Protein AF-A0A8S2KHW3-F1 (afdb_monomer)

Sequence (297 aa):
MGYQVTYGRGPKPGVERPDASPKVLSPPRLDKIPGVIRTAEGTRSRTRNKSELFSGDPVVNSSVKDRQQSDFDNNLSPSSPTTPLSDKTTFTMTDQALMACYKESLINMEKFSGDGTRTIDQFFSNIERIGSIVNAHEYVLYCMATSKLDAEAAGWYENNSTVVTTWSMLKAAMTERFKPLESASKAFQKLIERKQQPDESVTNYYDSIVKLCSKYDPKLPTKMIVSCLENGIKTELKTQIKRQMKLIPEDEWTPQIFLKVARNEDELQQDEQQKFQATHPYFILTQPHLSHQDPSP

Secondary structure (DSSP, 8-state):
---------PPPPP-----------PPPPGGGSTT---------------------------------------------------------HHHHHHHHHHHHHHHHSPPB-SSSSS-HHHHHHHHHHHHHTTT--HHHHHHHHHHTB-HHHHHHHHHHTTT--SHHHHHHHHHHHHS----HHHHHHHHHH----TT--HHHHHHHHHHHHHHH-TT--HHHHHHHHHHHS-HHHHHHHHHHHTTS-GGG--HHHHHHHHHHHHHHHHHHHHHHHHH-TTSS-------------

Solvent-accessible surface area (backbone atoms only — not comparable to full-atom values): 19541 Å² total; per-residue (Å²): 138,88,81,88,81,82,89,81,89,77,84,83,83,78,89,77,80,80,89,69,75,78,78,74,74,72,75,83,71,76,89,71,54,92,84,72,80,84,83,84,80,89,80,91,82,94,81,92,87,79,92,81,89,83,88,84,84,88,85,87,85,82,89,82,84,88,80,84,91,82,90,85,81,88,86,90,83,90,80,83,87,83,77,86,76,75,89,71,78,77,77,45,75,64,55,52,51,47,52,48,53,38,51,51,51,57,68,71,49,78,65,44,40,68,84,66,89,63,57,51,68,59,54,52,53,50,48,52,60,46,30,56,73,72,67,52,52,58,68,52,46,35,53,53,50,64,74,33,39,28,68,61,39,33,58,52,42,67,80,39,48,90,76,45,79,45,42,67,49,41,53,52,54,48,41,68,73,54,42,78,84,72,45,55,68,56,38,45,50,53,52,72,69,48,54,49,52,97,88,55,53,66,66,61,44,48,55,50,50,54,52,37,45,45,69,46,38,78,81,62,55,52,62,56,55,37,50,51,51,63,70,21,43,48,75,87,53,39,62,58,41,55,54,58,54,69,76,46,63,80,89,71,55,35,56,66,58,50,49,53,52,44,46,57,50,54,52,52,52,51,52,50,52,51,50,52,49,70,76,47,76,72,79,82,74,79,82,78,78,80,72,88,74,87,78,82,134

Foldseek 3Di:
DDDDDDDDDDDDDDDDDPPCPDPPPPPPDPPPDPPDDDDDDDDDDDDDDDDDDDDDDDDDDDDDDDDDDDDDDDDDDDDDDDDPDDPPPPCDVLNVVLVVQLVVLLVPDAAAALPPPDALVVLLVSLVVSCVSVVHDFQVSVVSNLVRYDHPRVVVCVVCVVPQPTSVSNSVVCCVVRHPPCDLNNLVVCLQPQAADPPHDLVVSLVVNVVSCCVNPVPDDQLVSLVSSLVRYDPVQNVQLVVVVVVDPSVPRGSVVSSVSSNVSVVVVVVVVVVVCVVCVPPPDDPPPPDDDDDDD

Structure (mmCIF, N/CA/C/O backbone):
data_AF-A0A8S2KHW3-F1
#
_entry.id   AF-A0A8S2KHW3-F1
#
loop_
_atom_site.group_PDB
_atom_site.id
_atom_site.type_symbol
_atom_site.label_atom_id
_atom_site.label_alt_id
_atom_site.label_comp_id
_atom_site.label_asym_id
_atom_site.label_entity_id
_atom_site.label_seq_id
_atom_site.pdbx_PDB_ins_code
_atom_site.Cartn_x
_atom_site.Cartn_y
_atom_site.Cartn_z
_atom_site.occupancy
_atom_site.B_iso_or_equiv
_atom_site.auth_seq_id
_atom_site.auth_comp_id
_atom_site.auth_asym_id
_atom_site.auth_atom_id
_atom_site.pdbx_PDB_model_num
ATOM 1 N N . MET A 1 1 ? -4.764 23.688 -76.302 1.00 46.53 1 MET A N 1
ATOM 2 C CA . MET A 1 1 ? -6.086 24.263 -75.977 1.00 46.53 1 MET A CA 1
ATOM 3 C C . MET A 1 1 ? -6.162 24.384 -74.469 1.00 46.53 1 MET A C 1
ATOM 5 O O . MET A 1 1 ? -6.080 23.372 -73.787 1.00 46.53 1 MET A O 1
ATOM 9 N N . GLY A 1 2 ? -6.122 25.619 -73.971 1.00 37.97 2 GLY A N 1
ATOM 10 C CA . GLY A 1 2 ? -6.036 25.922 -72.547 1.00 37.97 2 GLY A CA 1
ATOM 11 C C . GLY A 1 2 ? -7.414 26.027 -71.909 1.00 37.97 2 GLY A C 1
ATOM 12 O O . GLY A 1 2 ? -8.327 26.594 -72.502 1.00 37.97 2 GLY A O 1
ATOM 13 N N . TYR A 1 3 ? -7.527 25.516 -70.689 1.00 42.00 3 TYR A N 1
ATOM 14 C CA . TYR A 1 3 ? -8.644 25.794 -69.801 1.00 42.00 3 TYR A CA 1
ATOM 15 C C . TYR A 1 3 ? -8.110 26.594 -68.617 1.00 42.00 3 TYR A C 1
ATOM 17 O O . TYR A 1 3 ? -7.298 26.109 -67.831 1.00 42.00 3 TYR A O 1
ATOM 25 N N . GLN A 1 4 ? -8.535 27.854 -68.546 1.00 39.59 4 GLN A N 1
ATOM 26 C CA . GLN A 1 4 ? -8.428 28.673 -67.349 1.00 39.59 4 GLN A CA 1
ATOM 27 C C . GLN A 1 4 ? -9.503 28.218 -66.360 1.00 39.59 4 GLN A C 1
ATOM 29 O O . GLN A 1 4 ? -10.670 28.108 -66.731 1.00 39.59 4 GLN A O 1
ATOM 34 N N . VAL A 1 5 ? -9.120 28.007 -65.101 1.00 46.06 5 VAL A N 1
ATOM 35 C CA . VAL A 1 5 ? -10.060 27.941 -63.979 1.00 46.06 5 VAL A CA 1
ATOM 36 C C . VAL A 1 5 ? -9.671 29.032 -62.992 1.00 46.06 5 VAL A C 1
ATOM 38 O O . VAL A 1 5 ? -8.540 29.111 -62.516 1.00 46.06 5 VAL A O 1
ATOM 41 N N . THR A 1 6 ? -10.624 29.926 -62.777 1.00 47.19 6 THR A N 1
ATOM 42 C CA . THR A 1 6 ? -10.547 31.145 -61.980 1.00 47.19 6 THR A CA 1
ATOM 43 C C . THR A 1 6 ? -10.644 30.867 -60.482 1.00 47.19 6 THR A C 1
ATOM 45 O O . THR A 1 6 ? -11.425 30.032 -60.032 1.00 47.19 6 THR A O 1
ATOM 48 N N . TYR A 1 7 ? -9.872 31.636 -59.717 1.00 38.47 7 TYR A N 1
ATOM 49 C CA . TYR A 1 7 ? -9.769 31.611 -58.262 1.00 38.47 7 TYR A CA 1
ATOM 50 C C . TYR A 1 7 ? -11.045 32.121 -57.572 1.00 38.47 7 TYR A C 1
ATOM 52 O O . TYR A 1 7 ? -11.430 33.279 -57.734 1.00 38.47 7 TYR A O 1
ATOM 60 N N . GLY A 1 8 ? -11.655 31.269 -56.742 1.00 41.06 8 GLY A N 1
ATOM 61 C CA . GLY A 1 8 ? -12.703 31.630 -55.786 1.00 41.06 8 GLY A CA 1
ATOM 62 C C . GLY A 1 8 ? -12.101 31.987 -54.427 1.00 41.06 8 GLY A C 1
ATOM 63 O O . GLY A 1 8 ? -11.545 31.140 -53.732 1.00 41.06 8 GLY A O 1
ATOM 64 N N . ARG A 1 9 ? -12.198 33.266 -54.064 1.00 48.75 9 ARG A N 1
ATOM 65 C CA . ARG A 1 9 ? -11.725 33.868 -52.813 1.00 48.75 9 ARG A CA 1
ATOM 66 C C . ARG A 1 9 ? -12.668 33.481 -51.662 1.00 48.75 9 ARG A C 1
ATOM 68 O O . ARG A 1 9 ? -13.738 34.064 -51.529 1.00 48.75 9 ARG A O 1
ATOM 75 N N . GLY A 1 10 ? -12.274 32.500 -50.851 1.00 43.16 10 GLY A N 1
ATOM 76 C CA . GLY A 1 10 ? -12.954 32.131 -49.602 1.00 43.16 10 GLY A CA 1
ATOM 77 C C . GLY A 1 10 ? -12.474 32.967 -48.401 1.00 43.16 10 GLY A C 1
ATOM 78 O O . GLY A 1 10 ? -11.318 33.401 -48.390 1.00 43.16 10 GLY A O 1
ATOM 79 N N . PRO A 1 11 ? -13.340 33.238 -47.407 1.00 47.84 11 PRO A N 1
ATOM 80 C CA . PRO A 1 11 ? -13.063 34.165 -46.313 1.00 47.84 11 PRO A CA 1
ATOM 81 C C . PRO A 1 11 ? -12.110 33.573 -45.264 1.00 47.84 11 PRO A C 1
ATOM 83 O O . PRO A 1 11 ? -12.125 32.379 -44.975 1.00 47.84 11 PRO A O 1
ATOM 86 N N . LYS A 1 12 ? -11.283 34.448 -44.680 1.00 55.72 12 LYS A N 1
ATOM 87 C CA . LYS A 1 12 ? -10.364 34.148 -43.572 1.00 55.72 12 LYS A CA 1
ATOM 88 C C . LYS A 1 12 ? -11.135 33.615 -42.351 1.00 55.72 12 LYS A C 1
ATOM 90 O O . LYS A 1 12 ? -12.052 34.307 -41.909 1.00 55.72 12 LYS A O 1
ATOM 95 N N . PRO A 1 13 ? -10.739 32.482 -41.745 1.00 49.50 13 PRO A N 1
ATOM 96 C CA . PRO A 1 13 ? -11.224 32.112 -40.425 1.00 49.50 13 PRO A CA 1
ATOM 97 C C . PRO A 1 13 ? -10.549 32.987 -39.363 1.00 49.50 13 PRO A C 1
ATOM 99 O O . PRO A 1 13 ? -9.325 33.144 -39.335 1.00 49.50 13 PRO A O 1
ATOM 102 N N . GLY A 1 14 ? -11.387 33.601 -38.529 1.00 45.16 14 GLY A N 1
ATOM 103 C CA . GLY A 1 14 ? -10.988 34.388 -37.374 1.00 45.16 14 GLY A CA 1
ATOM 104 C C . GLY A 1 14 ? -10.262 33.530 -36.343 1.00 45.16 14 GLY A C 1
ATOM 105 O O . GLY A 1 14 ? -10.628 32.391 -36.070 1.00 45.16 14 GLY A O 1
ATOM 106 N N . VAL A 1 15 ? -9.208 34.112 -35.786 1.00 49.44 15 VAL A N 1
ATOM 107 C CA . VAL A 1 15 ? -8.471 33.589 -34.642 1.00 49.44 15 VAL A CA 1
ATOM 108 C C . VAL A 1 15 ? -9.295 33.895 -33.392 1.00 49.44 15 VAL A C 1
ATOM 110 O O . VAL A 1 15 ? -9.183 34.980 -32.829 1.00 49.44 15 VAL A O 1
ATOM 113 N N . GLU A 1 16 ? -10.128 32.952 -32.960 1.00 40.25 16 GLU A N 1
ATOM 114 C CA . GLU A 1 16 ? -10.645 32.923 -31.590 1.00 40.25 16 GLU A CA 1
ATOM 115 C C . GLU A 1 16 ? -9.754 31.997 -30.759 1.00 40.25 16 GLU A C 1
ATOM 117 O O . GLU A 1 16 ? -9.721 30.783 -30.949 1.00 40.25 16 GLU A O 1
ATOM 122 N N . ARG A 1 17 ? -8.982 32.598 -29.846 1.00 47.88 17 ARG A N 1
ATOM 123 C CA . ARG A 1 17 ? -8.326 31.889 -28.744 1.00 47.88 17 ARG A CA 1
ATOM 124 C C . ARG A 1 17 ? -9.396 31.510 -27.715 1.00 47.88 17 ARG A C 1
ATOM 126 O O . ARG A 1 17 ? -9.995 32.425 -27.151 1.00 47.88 17 ARG A O 1
ATOM 133 N N . PRO A 1 18 ? -9.575 30.229 -27.361 1.00 45.25 18 PRO A N 1
ATOM 134 C CA . PRO A 1 18 ? -10.186 29.876 -26.096 1.00 45.25 18 PRO A CA 1
ATOM 135 C C . PRO A 1 18 ? -9.101 29.955 -25.021 1.00 45.25 18 PRO A C 1
ATOM 137 O O . PRO A 1 18 ? -8.257 29.069 -24.889 1.00 45.25 18 PRO A O 1
ATOM 140 N N . ASP A 1 19 ? -9.126 31.040 -24.253 1.00 47.78 19 ASP A N 1
ATOM 141 C CA . ASP A 1 19 ? -8.500 31.106 -22.934 1.00 47.78 19 ASP A CA 1
ATOM 142 C C . ASP A 1 19 ? -9.325 30.232 -21.977 1.00 47.78 19 ASP A C 1
ATOM 144 O O . ASP A 1 19 ? -10.212 30.689 -21.258 1.00 47.78 19 ASP A O 1
ATOM 148 N N . ALA A 1 20 ? -9.105 28.922 -22.061 1.00 41.25 20 ALA A N 1
ATOM 149 C CA . ALA A 1 20 ? -9.646 27.946 -21.131 1.00 41.25 20 ALA A CA 1
ATOM 150 C C . ALA A 1 20 ? -8.515 27.486 -20.214 1.00 41.25 20 ALA A C 1
ATOM 152 O O . ALA A 1 20 ? -8.047 26.350 -20.276 1.00 41.25 20 ALA A O 1
ATOM 153 N N . SER A 1 21 ? -8.081 28.396 -19.342 1.00 42.44 21 SER A N 1
ATOM 154 C CA . SER A 1 21 ? -7.403 28.006 -18.110 1.00 42.44 21 SER A CA 1
ATOM 155 C C . SER A 1 21 ? -8.273 26.955 -17.399 1.00 42.44 21 SER A C 1
ATOM 157 O O . SER A 1 21 ? -9.444 27.238 -17.112 1.00 42.44 21 SER A O 1
ATOM 159 N N . PRO A 1 22 ? -7.770 25.738 -17.120 1.00 39.22 22 PRO A N 1
ATOM 160 C CA . PRO A 1 22 ? -8.535 24.758 -16.373 1.00 39.22 22 PRO A CA 1
ATOM 161 C C . PRO A 1 22 ? -8.823 25.350 -14.996 1.00 39.22 22 PRO A C 1
ATOM 163 O O . PRO A 1 22 ? -7.908 25.641 -14.224 1.00 39.22 22 PRO A O 1
ATOM 166 N N . LYS A 1 23 ? -10.109 25.548 -14.683 1.00 40.91 23 LYS A N 1
ATOM 167 C CA . LYS A 1 23 ? -10.553 25.754 -13.305 1.00 40.91 23 LYS A CA 1
ATOM 168 C C . LYS A 1 23 ? -10.063 24.549 -12.512 1.00 40.91 23 LYS A C 1
ATOM 170 O O . LYS A 1 23 ? -10.671 23.484 -12.560 1.00 40.91 23 LYS A O 1
ATOM 175 N N . VAL A 1 24 ? -8.952 24.727 -11.802 1.00 37.81 24 VAL A N 1
ATOM 176 C CA . VAL A 1 24 ? -8.520 23.845 -10.725 1.00 37.81 24 VAL A CA 1
ATOM 177 C C . VAL A 1 24 ? -9.665 23.864 -9.723 1.00 37.81 24 VAL A C 1
ATOM 179 O O . VAL A 1 24 ? -9.819 24.810 -8.950 1.00 37.81 24 VAL A O 1
ATOM 182 N N . LEU A 1 25 ? -10.542 22.863 -9.819 1.00 39.25 25 LEU A N 1
ATOM 183 C CA . LEU A 1 25 ? -11.588 22.630 -8.843 1.00 39.25 25 LEU A CA 1
ATOM 184 C C . LEU A 1 25 ? -10.850 22.429 -7.522 1.00 39.25 25 LEU A C 1
ATOM 186 O O . LEU A 1 25 ? -10.173 21.419 -7.330 1.00 39.25 25 LEU A O 1
ATOM 190 N N . SER A 1 26 ? -10.889 23.442 -6.657 1.00 47.66 26 SER A N 1
ATOM 191 C CA . SER A 1 26 ? -10.311 23.319 -5.328 1.00 47.66 26 SER A CA 1
ATOM 192 C C . SER A 1 26 ? -10.934 22.087 -4.668 1.00 47.66 26 SER A C 1
ATOM 194 O O . SER A 1 26 ? -12.153 21.908 -4.782 1.00 47.66 26 SER A O 1
ATOM 196 N N . PRO A 1 27 ? -10.136 21.220 -4.025 1.00 48.25 27 PRO A N 1
ATOM 197 C CA . PRO A 1 27 ? -10.676 20.050 -3.355 1.00 48.25 27 PRO A CA 1
ATOM 198 C C . PRO A 1 27 ? -11.769 20.480 -2.362 1.00 48.25 27 PRO A C 1
ATOM 200 O O . PRO A 1 27 ? -11.673 21.568 -1.775 1.00 48.25 27 PRO A O 1
ATOM 203 N N . PRO A 1 28 ? -12.834 19.674 -2.196 1.00 57.16 28 PRO A N 1
ATOM 204 C CA . PRO A 1 28 ? -13.880 19.965 -1.227 1.00 57.16 28 PRO A CA 1
ATOM 205 C C . PRO A 1 28 ? -13.243 20.183 0.147 1.00 57.16 28 PRO A C 1
ATOM 207 O O . PRO A 1 28 ? -12.433 19.382 0.610 1.00 57.16 28 PRO A O 1
ATOM 210 N N . ARG A 1 29 ? -13.571 21.311 0.782 1.00 50.12 29 ARG A N 1
ATOM 211 C CA . ARG A 1 29 ? -13.030 21.639 2.098 1.00 50.12 29 ARG A CA 1
ATOM 212 C C . ARG A 1 29 ? -13.542 20.625 3.134 1.00 50.12 29 ARG A C 1
ATOM 214 O O . ARG A 1 29 ? -14.735 20.332 3.210 1.00 50.12 29 ARG A O 1
ATOM 221 N N . LEU A 1 30 ? -12.601 20.095 3.914 1.00 56.09 30 LEU A N 1
ATOM 222 C CA . LEU A 1 30 ? -12.778 19.097 4.980 1.00 56.09 30 LEU A CA 1
ATOM 223 C C . LEU A 1 30 ? -13.565 19.608 6.201 1.00 56.09 30 LEU A C 1
ATOM 225 O O . LEU A 1 30 ? -13.925 18.830 7.079 1.00 56.09 30 LEU A O 1
ATOM 229 N N . ASP A 1 31 ? -13.876 20.902 6.255 1.00 51.69 31 ASP A N 1
ATOM 230 C CA . ASP A 1 31 ? -14.641 21.553 7.324 1.00 51.69 31 ASP A CA 1
ATOM 231 C C . ASP A 1 31 ? -16.137 21.180 7.331 1.00 51.69 31 ASP A C 1
ATOM 233 O O . ASP A 1 31 ? -16.883 21.641 8.194 1.00 51.69 31 ASP A O 1
ATOM 237 N N . LYS A 1 32 ? -16.580 20.331 6.395 1.00 45.69 32 LYS A N 1
ATOM 238 C CA . LYS A 1 32 ? -17.959 19.828 6.290 1.00 45.69 32 LYS A CA 1
ATOM 239 C C . LYS A 1 32 ? -18.156 18.383 6.756 1.00 45.69 32 LYS A C 1
ATOM 241 O O . LYS A 1 32 ? -19.253 17.856 6.586 1.00 45.69 32 LYS A O 1
ATOM 246 N N . ILE A 1 33 ? -17.148 17.737 7.351 1.00 49.72 33 ILE A N 1
ATOM 247 C CA . ILE A 1 33 ? -17.358 16.437 8.006 1.00 49.72 33 ILE A CA 1
ATOM 248 C C . ILE A 1 33 ? -18.273 16.649 9.229 1.00 49.72 33 ILE A C 1
ATOM 250 O O . ILE A 1 33 ? -17.921 17.429 10.120 1.00 49.72 33 ILE A O 1
ATOM 254 N N . PRO A 1 34 ? -19.435 15.970 9.319 1.00 37.38 34 PRO A N 1
ATOM 255 C CA . PRO A 1 34 ? -20.280 16.026 10.507 1.00 37.38 34 PRO A CA 1
ATOM 256 C C . PRO A 1 34 ? -19.498 15.516 11.727 1.00 37.38 34 PRO A C 1
ATOM 258 O O . PRO A 1 34 ? -19.106 14.353 11.764 1.00 37.38 34 PRO A O 1
ATOM 261 N N . GLY A 1 35 ? -19.250 16.387 12.713 1.00 45.72 35 GLY A N 1
ATOM 262 C CA . GLY A 1 35 ? -18.543 16.039 13.956 1.00 45.72 35 GLY A CA 1
ATOM 263 C C . GLY A 1 35 ? -17.350 16.928 14.325 1.00 45.72 35 GLY A C 1
ATOM 264 O O . GLY A 1 35 ? -16.822 16.778 15.423 1.00 45.72 35 GLY A O 1
ATOM 265 N N . VAL A 1 36 ? -16.941 17.873 13.471 1.00 40.75 36 VAL A N 1
ATOM 266 C CA . VAL A 1 36 ? -15.878 18.843 13.798 1.00 40.75 36 VAL A CA 1
ATOM 267 C C . VAL A 1 36 ? -16.488 20.060 14.503 1.00 40.75 36 VAL A C 1
ATOM 269 O O . VAL A 1 36 ? -17.101 20.922 13.874 1.00 40.75 36 VAL A O 1
ATOM 272 N N . ILE A 1 37 ? -16.352 20.126 15.828 1.00 41.09 37 ILE A N 1
ATOM 273 C CA . ILE A 1 37 ? -16.744 21.300 16.620 1.00 41.09 37 ILE A CA 1
ATOM 274 C C . ILE A 1 37 ? -15.743 22.429 16.337 1.00 41.09 37 ILE A C 1
ATOM 276 O O . ILE A 1 37 ? -14.537 22.257 16.489 1.00 41.09 37 ILE A O 1
ATOM 280 N N . ARG A 1 38 ? -16.249 23.595 15.915 1.00 38.28 38 ARG A N 1
ATOM 281 C CA . ARG A 1 38 ? -15.466 24.830 15.769 1.00 38.28 38 ARG A CA 1
ATOM 282 C C . ARG A 1 38 ? -15.156 25.407 17.151 1.00 38.28 38 ARG A C 1
ATOM 284 O O . ARG A 1 38 ? -16.063 25.918 17.800 1.00 38.28 38 ARG A O 1
ATOM 291 N N . THR A 1 39 ? -13.894 25.425 17.558 1.00 39.31 39 THR A N 1
ATOM 292 C CA . THR A 1 39 ? -13.409 26.375 18.566 1.00 39.31 39 THR A CA 1
ATOM 293 C C . THR A 1 39 ? -12.967 27.650 17.855 1.00 39.31 39 THR A C 1
ATOM 295 O O . THR A 1 39 ? -11.973 27.686 17.134 1.00 39.31 39 THR A O 1
ATOM 298 N N . ALA A 1 40 ? -13.774 28.698 18.002 1.00 42.94 40 ALA A N 1
ATOM 299 C CA . ALA A 1 40 ? -13.394 30.056 17.660 1.00 42.94 40 ALA A CA 1
ATOM 300 C C . ALA A 1 40 ? -12.783 30.696 18.909 1.00 42.94 40 ALA A C 1
ATOM 302 O O . ALA A 1 40 ? -13.507 30.962 19.861 1.00 42.94 40 ALA A O 1
ATOM 303 N N . GLU A 1 41 ? -11.484 30.979 18.890 1.00 35.97 41 GLU A N 1
ATOM 304 C CA . GLU A 1 41 ? -10.875 31.911 19.838 1.00 35.97 41 GLU A CA 1
ATOM 305 C C . GLU A 1 41 ? -10.030 32.921 19.071 1.00 35.97 41 GLU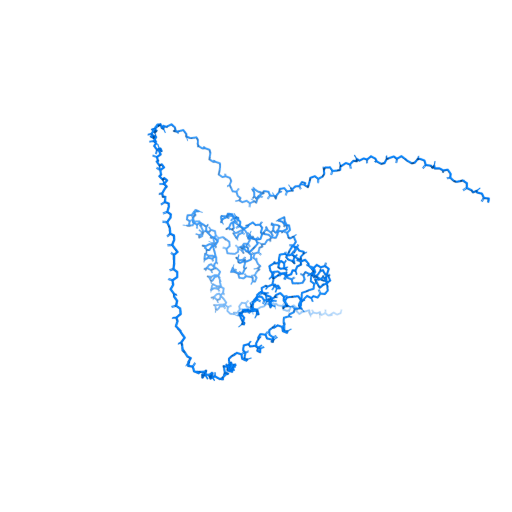 A C 1
ATOM 307 O O . GLU A 1 41 ? -8.979 32.621 18.505 1.00 35.97 41 GLU A O 1
ATOM 312 N N . GLY A 1 42 ? -10.555 34.143 19.011 1.00 37.47 42 GLY A N 1
ATOM 313 C CA . GLY A 1 42 ? -9.775 35.323 18.711 1.00 37.47 42 GLY A CA 1
ATOM 314 C C . GLY A 1 42 ? -9.259 35.910 20.014 1.00 37.47 42 GLY A C 1
ATOM 315 O O . GLY A 1 42 ? -10.058 36.244 20.883 1.00 37.47 42 GLY A O 1
ATOM 316 N N . THR A 1 43 ? -7.950 36.138 20.099 1.00 37.00 43 THR A N 1
ATOM 317 C CA . THR A 1 43 ? -7.384 36.996 21.142 1.00 37.00 43 THR A CA 1
ATOM 318 C C . THR A 1 43 ? -6.264 37.848 20.556 1.00 37.00 43 THR A C 1
ATOM 320 O O . THR A 1 43 ? -5.219 37.366 20.129 1.00 37.00 43 THR A O 1
ATOM 323 N N . ARG A 1 44 ? -6.526 39.158 20.523 1.00 41.81 44 ARG A N 1
ATOM 324 C CA . ARG A 1 44 ? -5.551 40.238 20.333 1.00 41.81 44 ARG A CA 1
ATOM 325 C C . ARG A 1 44 ? -4.501 40.218 21.449 1.00 41.81 44 ARG A C 1
ATOM 327 O O . ARG A 1 44 ? -4.880 40.113 22.608 1.00 41.81 44 ARG A O 1
ATOM 334 N N . SER A 1 45 ? -3.244 40.501 21.107 1.00 34.56 45 SER A N 1
ATOM 335 C CA . SER A 1 45 ? -2.217 41.237 21.893 1.00 34.56 45 SER A CA 1
ATOM 336 C C . SER A 1 45 ? -0.986 41.352 20.980 1.00 34.56 45 SER A C 1
ATOM 338 O O . SER A 1 45 ? -0.583 40.345 20.420 1.00 34.56 45 SER A O 1
ATOM 340 N N . ARG A 1 46 ? -0.420 42.495 20.567 1.00 36.22 46 ARG A N 1
ATOM 341 C CA . ARG A 1 46 ? 0.016 43.764 21.192 1.00 36.22 46 ARG A CA 1
ATOM 342 C C . ARG A 1 46 ? 1.159 43.636 22.211 1.00 36.22 46 ARG A C 1
ATOM 344 O O . ARG A 1 46 ? 0.910 43.684 23.403 1.00 36.22 46 ARG A O 1
ATOM 351 N N . THR A 1 47 ? 2.389 43.692 21.699 1.00 36.12 47 THR A N 1
ATOM 352 C CA . THR A 1 47 ? 3.639 44.263 22.267 1.00 36.12 47 THR A CA 1
ATOM 353 C C . THR A 1 47 ? 4.508 44.575 21.028 1.00 36.12 47 THR A C 1
ATOM 355 O O . THR A 1 47 ? 4.505 43.786 20.093 1.00 36.12 47 THR A O 1
ATOM 358 N N . ARG A 1 48 ? 5.119 45.729 20.722 1.00 36.53 48 ARG A N 1
ATOM 359 C CA . ARG A 1 48 ? 5.817 46.848 21.390 1.00 36.53 48 ARG A CA 1
ATOM 360 C C . ARG A 1 48 ? 7.061 46.454 22.187 1.00 36.53 48 ARG A C 1
ATOM 362 O O . ARG A 1 48 ? 6.947 46.177 23.372 1.00 36.53 48 ARG A O 1
ATOM 369 N N . ASN A 1 49 ? 8.217 46.533 21.517 1.00 32.31 49 ASN A N 1
ATOM 370 C CA . ASN A 1 49 ? 9.499 47.160 21.910 1.00 32.31 49 ASN A CA 1
ATOM 371 C C . ASN A 1 49 ? 10.650 46.469 21.147 1.00 32.31 49 ASN A C 1
ATOM 373 O O . ASN A 1 49 ? 10.497 45.313 20.783 1.00 32.31 49 ASN A O 1
ATOM 377 N N . LYS A 1 50 ? 11.848 47.019 20.930 1.00 34.19 50 LYS A N 1
ATOM 378 C CA . LYS A 1 50 ? 12.437 48.369 20.819 1.00 34.19 50 LYS A CA 1
ATOM 379 C C . LYS A 1 50 ? 13.942 48.072 20.592 1.00 34.19 50 LYS A C 1
ATOM 381 O O . LYS A 1 50 ? 14.467 47.263 21.338 1.00 34.19 50 LYS A O 1
ATOM 386 N N . SER A 1 51 ? 14.551 48.690 19.572 1.00 35.31 51 SER A N 1
ATOM 387 C CA . SER A 1 51 ? 15.988 49.030 19.386 1.00 35.31 51 SER A CA 1
ATOM 388 C C . SER A 1 51 ? 17.120 48.069 19.809 1.00 35.31 51 SER A C 1
ATOM 390 O O . SER A 1 51 ? 17.225 47.747 20.982 1.00 35.31 51 SER A O 1
ATOM 392 N N . GLU A 1 52 ? 18.064 47.812 18.890 1.00 34.38 52 GLU A N 1
ATOM 393 C CA . GLU A 1 52 ? 19.501 48.218 18.922 1.00 34.38 52 GLU A CA 1
ATOM 394 C C . GLU A 1 52 ? 20.231 47.520 17.745 1.00 34.38 52 GLU A C 1
ATOM 396 O O . GLU A 1 52 ? 20.101 46.317 17.564 1.00 34.38 52 GLU A O 1
ATOM 401 N N . LEU A 1 53 ? 20.700 48.236 16.712 1.00 36.25 53 LEU A N 1
ATOM 402 C CA . LEU A 1 53 ? 22.044 48.831 16.569 1.00 36.25 53 LEU A CA 1
ATOM 403 C C . LEU A 1 53 ? 23.187 47.849 16.879 1.00 36.25 53 LEU A C 1
ATOM 405 O O . LEU A 1 53 ? 23.450 47.604 18.043 1.00 36.25 53 LEU A O 1
ATOM 409 N N . PHE A 1 54 ? 23.901 47.371 15.852 1.00 34.62 54 PHE A N 1
ATOM 410 C CA . PHE A 1 54 ? 25.359 47.536 15.725 1.00 34.62 54 PHE A CA 1
ATOM 411 C C . PHE A 1 54 ? 25.844 47.109 14.326 1.00 34.62 54 PHE A C 1
ATOM 413 O O . PHE A 1 54 ? 25.490 46.051 13.813 1.00 34.62 54 PHE A O 1
ATOM 420 N N . SER A 1 55 ? 26.628 47.998 13.716 1.00 35.94 55 SER A N 1
ATOM 421 C CA . SER A 1 55 ? 27.354 47.853 12.452 1.00 35.94 55 SER A CA 1
ATOM 422 C C . SER A 1 55 ? 28.573 46.936 12.577 1.00 35.94 55 SER A C 1
ATOM 424 O O . SER A 1 55 ? 29.168 46.872 13.651 1.00 35.94 55 SER A O 1
ATOM 426 N N . GLY A 1 56 ? 29.040 46.376 11.453 1.00 31.73 56 GLY A N 1
ATOM 427 C CA . GLY A 1 56 ? 30.443 45.968 11.317 1.00 31.73 56 GLY A CA 1
ATOM 428 C C . GLY A 1 56 ? 30.741 44.910 10.252 1.00 31.73 56 GLY A C 1
ATOM 429 O O . GLY A 1 56 ? 31.014 43.774 10.604 1.00 31.73 56 GLY A O 1
ATOM 430 N N . ASP A 1 57 ? 30.769 45.309 8.980 1.00 34.31 57 ASP A N 1
ATOM 431 C CA . ASP A 1 57 ? 31.762 44.816 8.002 1.00 34.31 57 ASP A CA 1
ATOM 432 C C . ASP A 1 57 ? 32.894 45.871 7.939 1.00 34.31 57 ASP A C 1
ATOM 434 O O . ASP A 1 57 ? 32.651 46.991 8.413 1.00 34.31 57 ASP A O 1
ATOM 438 N N . PRO A 1 58 ? 34.080 45.655 7.319 1.00 55.97 58 PRO A N 1
ATOM 439 C CA . PRO A 1 58 ? 34.558 44.520 6.506 1.00 55.97 58 PRO A CA 1
ATOM 440 C C . PRO A 1 58 ? 35.991 44.071 6.911 1.00 55.97 58 PRO A C 1
ATOM 442 O O . PRO A 1 58 ? 36.549 44.615 7.852 1.00 55.97 58 PRO A O 1
ATOM 445 N N . VAL A 1 59 ? 36.634 43.147 6.178 1.00 39.06 59 VAL A N 1
ATOM 446 C CA . VAL A 1 59 ? 38.028 43.303 5.682 1.00 39.06 59 VAL A CA 1
ATOM 447 C C . VAL A 1 59 ? 38.354 42.214 4.649 1.00 39.06 59 VAL A C 1
ATOM 449 O O . VAL A 1 59 ? 38.200 41.016 4.868 1.00 39.06 59 VAL A O 1
ATOM 452 N N . VAL A 1 60 ? 38.834 42.705 3.509 1.00 41.78 60 VAL A N 1
ATOM 453 C CA . VAL A 1 60 ? 39.488 42.025 2.390 1.00 41.78 60 VAL A CA 1
ATOM 454 C C . VAL A 1 60 ? 40.894 41.584 2.803 1.00 41.78 60 VAL A C 1
ATOM 456 O O . VAL A 1 60 ? 41.606 42.369 3.418 1.00 41.78 60 VAL A O 1
ATOM 459 N N . ASN A 1 61 ? 41.361 40.414 2.360 1.00 33.84 61 ASN A N 1
ATOM 460 C CA . ASN A 1 61 ? 42.778 40.291 2.026 1.00 33.84 61 ASN A CA 1
ATOM 461 C C . ASN A 1 61 ? 43.020 39.388 0.813 1.00 33.84 61 ASN A C 1
ATOM 463 O O . ASN A 1 61 ? 42.671 38.213 0.763 1.00 33.84 61 ASN A O 1
ATOM 467 N N . SER A 1 62 ? 43.608 40.044 -0.175 1.00 34.94 62 SER A N 1
ATOM 468 C CA . SER A 1 62 ? 44.200 39.586 -1.421 1.00 34.94 62 SER A CA 1
ATOM 469 C C . SER A 1 62 ? 45.537 38.859 -1.229 1.00 34.94 62 SER A C 1
ATOM 471 O O . SER A 1 62 ? 46.176 39.026 -0.193 1.00 34.94 62 SER A O 1
ATOM 473 N N . SER A 1 63 ? 46.032 38.295 -2.345 1.00 33.94 63 SER A N 1
ATOM 474 C CA . SER A 1 63 ? 47.461 38.164 -2.706 1.00 33.94 63 SER A CA 1
ATOM 475 C C . SER A 1 63 ? 48.207 36.945 -2.113 1.00 33.94 63 SER A C 1
ATOM 477 O O . SER A 1 63 ? 48.050 36.645 -0.945 1.00 33.94 63 SER A O 1
ATOM 479 N N . VAL A 1 64 ? 49.087 36.204 -2.809 1.00 37.41 64 VAL A N 1
ATOM 480 C CA . VAL A 1 64 ? 49.755 36.393 -4.112 1.00 37.41 64 VAL A CA 1
ATOM 481 C C . VAL A 1 64 ? 50.669 35.174 -4.399 1.00 37.41 64 VAL A C 1
ATOM 483 O O . VAL A 1 64 ? 51.254 34.628 -3.473 1.00 37.41 64 VAL A O 1
ATOM 486 N N . LYS A 1 65 ? 50.806 34.852 -5.696 1.00 38.19 65 LYS A N 1
ATOM 487 C CA . LYS A 1 65 ? 51.983 34.376 -6.469 1.00 38.19 65 LYS A CA 1
ATOM 488 C C . LYS A 1 65 ? 52.681 33.016 -6.260 1.00 38.19 65 LYS A C 1
ATOM 490 O O . LYS A 1 65 ? 53.168 32.685 -5.191 1.00 38.19 65 LYS A O 1
ATOM 495 N N . ASP A 1 66 ? 52.869 32.408 -7.442 1.00 37.47 66 ASP A N 1
ATOM 496 C CA . ASP A 1 66 ? 54.104 31.888 -8.061 1.00 37.47 66 ASP A CA 1
ATOM 497 C C . ASP A 1 66 ? 54.891 30.770 -7.354 1.00 37.47 66 ASP A C 1
ATOM 499 O O . ASP A 1 66 ? 55.402 30.953 -6.257 1.00 37.47 66 ASP A O 1
ATOM 503 N N . ARG A 1 67 ? 55.229 29.686 -8.078 1.00 38.81 67 ARG A N 1
ATOM 504 C CA . ARG A 1 67 ? 56.370 29.609 -9.027 1.00 38.81 67 ARG A CA 1
ATOM 505 C C . ARG A 1 67 ? 56.822 28.145 -9.269 1.00 38.81 67 ARG A C 1
ATOM 507 O O . ARG A 1 67 ? 57.001 27.413 -8.312 1.00 38.81 67 ARG A O 1
ATOM 514 N N . GLN A 1 68 ? 57.032 27.803 -10.553 1.00 34.34 68 GLN A N 1
ATOM 515 C CA . GLN A 1 68 ? 58.026 26.888 -11.190 1.00 34.34 68 GLN A CA 1
ATOM 516 C C . GLN A 1 68 ? 58.327 25.508 -10.544 1.00 34.34 68 GLN A C 1
ATOM 518 O O . GLN A 1 68 ? 58.715 25.427 -9.391 1.00 34.34 68 GLN A O 1
ATOM 523 N N . GLN A 1 69 ? 58.121 24.362 -11.210 1.00 35.84 69 GLN A N 1
ATOM 524 C CA . GLN A 1 69 ? 58.831 23.797 -12.381 1.00 35.84 69 GLN A CA 1
ATOM 525 C C . GLN A 1 69 ? 60.273 23.333 -12.094 1.00 35.84 69 GLN A C 1
ATOM 527 O O . GLN A 1 69 ? 61.152 24.166 -11.900 1.00 35.84 69 GLN A O 1
ATOM 532 N N . SER A 1 70 ? 60.512 22.013 -12.114 1.00 38.34 70 SER A N 1
ATOM 533 C CA . SER A 1 70 ? 61.642 21.335 -12.796 1.00 38.34 70 SER A CA 1
ATOM 534 C C . SER A 1 70 ? 61.722 19.842 -12.431 1.00 38.34 70 SER A C 1
ATOM 536 O O . SER A 1 70 ? 61.813 19.466 -11.266 1.00 38.34 70 SER A O 1
ATOM 538 N N . ASP A 1 71 ? 61.585 19.012 -13.464 1.00 38.97 71 ASP A N 1
ATOM 539 C CA . ASP A 1 71 ? 62.492 17.944 -13.903 1.00 38.97 71 ASP A CA 1
ATOM 540 C C . ASP A 1 71 ? 63.373 17.223 -12.867 1.00 38.97 71 ASP A C 1
ATOM 542 O O . ASP A 1 71 ? 64.275 17.811 -12.276 1.00 38.97 71 ASP A O 1
ATOM 546 N N . PHE A 1 72 ? 63.216 15.895 -12.795 1.00 45.06 72 PHE A N 1
ATOM 547 C CA . PHE A 1 72 ? 64.343 14.985 -12.594 1.00 45.06 72 PHE A CA 1
ATOM 548 C C . PHE A 1 72 ? 64.165 13.700 -13.412 1.00 45.06 72 PHE A C 1
ATOM 550 O O . PHE A 1 72 ? 63.101 13.083 -13.444 1.00 45.06 72 PHE A O 1
ATOM 557 N N . ASP A 1 73 ? 65.256 13.359 -14.086 1.00 39.00 73 ASP A N 1
ATOM 558 C CA . ASP A 1 73 ? 65.463 12.297 -15.056 1.00 39.00 73 ASP A CA 1
ATOM 559 C C . ASP A 1 73 ? 65.414 10.859 -14.505 1.00 39.00 73 ASP A C 1
ATOM 561 O O . ASP A 1 73 ? 65.843 10.568 -13.391 1.00 39.00 73 ASP A O 1
ATOM 565 N N . ASN A 1 74 ? 64.967 9.969 -15.397 1.00 39.78 74 ASN A N 1
ATOM 566 C CA . ASN A 1 74 ? 65.498 8.642 -15.740 1.00 39.78 74 ASN A CA 1
ATOM 567 C C . ASN A 1 74 ? 66.142 7.754 -14.657 1.00 39.78 74 ASN A C 1
ATOM 569 O O . ASN A 1 74 ? 67.254 8.002 -14.192 1.00 39.78 74 ASN A O 1
ATOM 573 N N . ASN A 1 75 ? 65.582 6.546 -14.496 1.00 38.00 75 ASN A N 1
ATOM 574 C CA . ASN A 1 75 ? 66.426 5.356 -14.374 1.00 38.00 75 ASN A CA 1
ATOM 575 C C . ASN A 1 75 ? 65.769 4.103 -14.984 1.00 38.00 75 ASN A C 1
ATOM 577 O O . ASN A 1 75 ? 64.679 3.689 -14.593 1.00 38.00 75 ASN A O 1
ATOM 581 N N . LEU A 1 76 ? 66.465 3.516 -15.960 1.00 38.09 76 LEU A N 1
ATOM 582 C CA . LEU A 1 76 ? 66.182 2.244 -16.620 1.00 38.09 76 LEU A CA 1
ATOM 583 C C . LEU A 1 76 ? 66.873 1.112 -15.850 1.00 38.09 76 LEU A C 1
ATOM 585 O O . LEU A 1 76 ? 68.094 1.130 -15.712 1.00 38.09 76 LEU A O 1
ATOM 589 N N . SER A 1 77 ? 66.135 0.067 -15.474 1.00 41.19 77 SER A N 1
ATOM 590 C CA . SER A 1 77 ? 66.552 -1.319 -15.744 1.00 41.19 77 SER A CA 1
ATOM 591 C C . SER A 1 77 ? 65.406 -2.322 -15.556 1.00 41.19 77 SER A C 1
ATOM 593 O O . SER A 1 77 ? 64.493 -2.065 -14.771 1.00 41.19 77 SER A O 1
ATOM 595 N N . PRO A 1 78 ? 65.433 -3.448 -16.295 1.00 49.28 78 PRO A N 1
ATOM 596 C CA . PRO A 1 78 ? 64.289 -4.320 -16.514 1.00 49.28 78 PRO A CA 1
ATOM 597 C C . PRO A 1 78 ? 64.320 -5.544 -15.590 1.00 49.28 78 PRO A C 1
ATOM 599 O O . PRO A 1 78 ? 65.353 -6.195 -15.436 1.00 49.28 78 PRO A O 1
ATOM 602 N N . SER A 1 79 ? 63.170 -5.921 -15.039 1.00 36.81 79 SER A N 1
ATOM 603 C CA . SER A 1 79 ? 62.966 -7.251 -14.469 1.00 36.81 79 SER A CA 1
ATOM 604 C C . SER A 1 79 ? 61.694 -7.877 -15.038 1.00 36.81 79 SER A C 1
ATOM 606 O O . SER A 1 79 ? 60.661 -7.237 -15.222 1.00 36.81 79 SER A O 1
ATOM 608 N N . SER A 1 80 ? 61.855 -9.134 -15.430 1.00 39.88 80 SER A N 1
ATOM 609 C CA . SER A 1 80 ? 60.972 -9.937 -16.265 1.00 39.88 80 SER A CA 1
ATOM 610 C C . SER A 1 80 ? 59.558 -10.145 -15.700 1.00 39.88 80 SER A C 1
ATOM 612 O O . SER A 1 80 ? 59.364 -10.147 -14.483 1.00 39.88 80 SER A O 1
ATOM 614 N N . PRO A 1 81 ? 58.569 -10.413 -16.575 1.00 42.19 81 PRO A N 1
ATOM 615 C CA . PRO A 1 81 ? 57.185 -10.624 -16.185 1.00 42.19 81 PRO A CA 1
ATOM 616 C C . PRO A 1 81 ? 56.998 -12.049 -15.656 1.00 42.19 81 PRO A C 1
ATOM 618 O O . PRO A 1 81 ? 57.149 -13.022 -16.389 1.00 42.19 81 PRO A O 1
ATOM 621 N N . THR A 1 82 ? 56.620 -12.180 -14.387 1.00 39.34 82 THR A N 1
ATOM 622 C CA . THR A 1 82 ? 55.945 -13.389 -13.897 1.00 39.34 82 THR A CA 1
ATOM 623 C C . THR A 1 82 ? 54.475 -13.043 -13.745 1.00 39.34 82 THR A C 1
ATOM 625 O O . THR A 1 82 ? 54.060 -12.457 -12.751 1.00 39.34 82 THR A O 1
ATOM 628 N N . THR A 1 83 ? 53.696 -13.345 -14.778 1.00 43.06 83 THR A N 1
ATOM 629 C CA . THR A 1 83 ? 52.234 -13.308 -14.737 1.00 43.06 83 THR A CA 1
ATOM 630 C C . THR A 1 83 ? 51.750 -14.679 -14.258 1.00 43.06 83 THR A C 1
ATOM 632 O O . THR A 1 83 ? 51.878 -15.649 -15.009 1.00 43.06 83 THR A O 1
ATOM 635 N N . PRO A 1 84 ? 51.181 -14.823 -13.049 1.00 43.28 84 PRO A N 1
ATOM 636 C CA . PRO A 1 84 ? 50.336 -15.963 -12.751 1.00 43.28 84 PRO A CA 1
ATOM 637 C C . PRO A 1 84 ? 48.953 -15.717 -13.363 1.00 43.28 84 PRO A C 1
ATOM 639 O O . PRO A 1 84 ? 48.128 -14.949 -12.882 1.00 43.28 84 PRO A O 1
ATOM 642 N N . LEU A 1 85 ? 48.791 -16.347 -14.519 1.00 41.69 85 LEU A N 1
ATOM 643 C CA . LEU A 1 85 ? 47.597 -16.975 -15.067 1.00 41.69 85 LEU A CA 1
ATOM 644 C C . LEU A 1 85 ? 46.328 -16.986 -14.172 1.00 41.69 85 LEU A C 1
ATOM 646 O O . LEU A 1 85 ? 46.281 -17.669 -13.157 1.00 41.69 85 LEU A O 1
ATOM 650 N N . SER A 1 86 ? 45.260 -16.382 -14.708 1.00 44.69 86 SER A N 1
ATOM 651 C CA . SER A 1 86 ? 43.842 -16.738 -14.511 1.00 44.69 86 SER A CA 1
ATOM 652 C C . SER A 1 86 ? 43.286 -16.744 -13.080 1.00 44.69 86 SER A C 1
ATOM 654 O O . SER A 1 86 ? 43.122 -17.803 -12.473 1.00 44.69 86 SER A O 1
ATOM 656 N N . ASP A 1 87 ? 42.754 -15.596 -12.660 1.00 38.31 87 ASP A N 1
ATOM 657 C CA . ASP A 1 87 ? 41.581 -15.561 -11.782 1.00 38.31 87 ASP A CA 1
ATOM 658 C C . ASP A 1 87 ? 40.377 -16.137 -12.544 1.00 38.31 87 ASP A C 1
ATOM 660 O O . ASP A 1 87 ? 39.553 -15.430 -13.128 1.00 38.31 87 ASP A O 1
ATOM 664 N N . LYS A 1 88 ? 40.282 -17.469 -12.580 1.00 47.34 88 LYS A N 1
ATOM 665 C CA . LYS A 1 88 ? 39.007 -18.134 -12.835 1.00 47.34 88 LYS A CA 1
ATOM 666 C C . LYS A 1 88 ? 38.136 -17.822 -11.634 1.00 47.34 88 LYS A C 1
ATOM 668 O O . LYS A 1 88 ? 38.331 -18.393 -10.567 1.00 47.34 88 LYS A O 1
ATOM 673 N N . THR A 1 89 ? 37.199 -16.904 -11.827 1.00 52.69 89 THR A N 1
ATOM 674 C CA . THR A 1 89 ? 36.120 -16.598 -10.894 1.00 52.69 89 THR A CA 1
ATOM 675 C C . THR A 1 89 ? 35.460 -17.916 -10.493 1.00 52.69 89 THR A C 1
ATOM 677 O O . THR A 1 89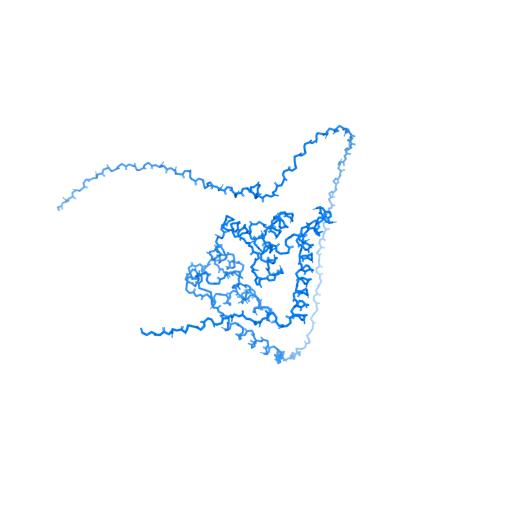 ? 34.706 -18.508 -11.265 1.00 52.69 89 THR A O 1
ATOM 680 N N . THR A 1 90 ? 35.806 -18.435 -9.316 1.00 44.91 90 THR A N 1
ATOM 681 C CA . THR A 1 90 ? 35.103 -19.547 -8.682 1.00 44.91 90 THR A CA 1
ATOM 682 C C . THR A 1 90 ? 33.696 -19.059 -8.397 1.00 44.91 90 THR A C 1
ATOM 684 O O . THR A 1 90 ? 33.447 -18.413 -7.387 1.00 44.91 90 THR A O 1
ATOM 687 N N . PHE A 1 91 ? 32.796 -19.313 -9.342 1.00 54.31 91 PHE A N 1
ATOM 688 C CA . PHE A 1 91 ? 31.369 -19.112 -9.179 1.00 54.31 91 PHE A CA 1
ATOM 689 C C . PHE A 1 91 ? 30.920 -20.066 -8.075 1.00 54.31 91 PHE A C 1
ATOM 691 O O . PHE A 1 91 ? 30.952 -21.288 -8.246 1.00 54.31 91 PHE A O 1
ATOM 698 N N . THR A 1 92 ? 30.647 -19.524 -6.892 1.00 72.81 92 THR A N 1
ATOM 699 C CA . THR A 1 92 ? 30.352 -20.346 -5.718 1.00 72.81 92 THR A CA 1
ATOM 700 C C . THR A 1 92 ? 28.997 -21.034 -5.922 1.00 72.81 92 THR A C 1
ATOM 702 O O . THR A 1 92 ? 28.129 -20.512 -6.621 1.00 72.81 92 THR A O 1
ATOM 705 N N . MET A 1 93 ? 28.768 -22.211 -5.322 1.00 64.81 93 MET A N 1
ATOM 706 C CA . MET A 1 93 ? 27.438 -22.854 -5.375 1.00 64.81 93 MET A CA 1
ATOM 707 C C . MET A 1 93 ? 26.320 -21.914 -4.890 1.00 64.81 93 MET A C 1
ATOM 709 O O . MET A 1 93 ? 25.185 -21.996 -5.360 1.00 64.81 93 MET A O 1
ATOM 713 N N . THR A 1 94 ? 26.662 -20.981 -3.999 1.00 79.38 94 THR A N 1
ATOM 714 C CA . THR A 1 94 ? 25.797 -19.906 -3.517 1.00 79.38 94 THR A CA 1
ATOM 715 C C . THR A 1 94 ? 25.378 -18.953 -4.639 1.00 79.38 94 THR A C 1
ATOM 717 O O . THR A 1 94 ? 24.192 -18.652 -4.757 1.00 79.38 94 THR A O 1
ATOM 720 N N . ASP A 1 95 ? 26.299 -18.550 -5.519 1.00 84.75 95 ASP A N 1
ATOM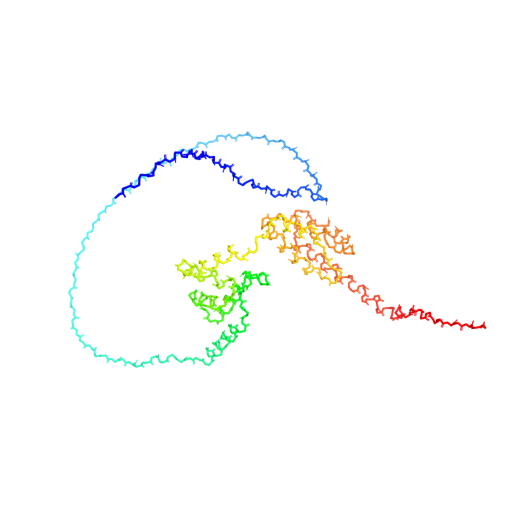 721 C CA . ASP A 1 95 ? 25.995 -17.686 -6.672 1.00 84.75 95 ASP A CA 1
ATOM 722 C C . ASP A 1 95 ? 25.101 -18.399 -7.691 1.00 84.75 95 ASP A C 1
ATOM 724 O O . ASP A 1 95 ? 24.209 -17.796 -8.291 1.00 84.75 95 ASP A O 1
ATOM 728 N N . GLN A 1 96 ? 25.287 -19.710 -7.861 1.00 87.12 96 GLN A N 1
ATOM 729 C CA . GLN A 1 96 ? 24.458 -20.508 -8.761 1.00 87.12 96 GLN A CA 1
ATOM 730 C C . GLN A 1 96 ? 23.027 -20.664 -8.251 1.00 87.12 96 GLN A C 1
ATOM 732 O O . GLN A 1 96 ? 22.086 -20.504 -9.032 1.00 87.12 96 GLN A O 1
ATOM 737 N N . ALA A 1 97 ? 22.855 -20.916 -6.954 1.00 89.38 97 ALA A N 1
ATOM 738 C CA . ALA A 1 97 ? 21.541 -20.945 -6.322 1.00 89.38 97 ALA A CA 1
ATOM 739 C C . ALA A 1 97 ? 20.857 -19.569 -6.394 1.00 89.38 97 ALA A C 1
ATOM 741 O O . ALA A 1 97 ? 19.684 -19.480 -6.752 1.00 89.38 97 ALA A O 1
ATOM 742 N N . LEU A 1 98 ? 21.600 -18.487 -6.146 1.00 91.25 98 LEU A N 1
ATOM 743 C CA . LEU A 1 98 ? 21.089 -17.118 -6.222 1.00 91.25 98 LEU A CA 1
ATOM 744 C C . LEU A 1 98 ? 20.601 -16.768 -7.635 1.00 91.25 98 LEU A C 1
ATOM 746 O O . LEU A 1 98 ? 19.498 -16.245 -7.807 1.00 91.25 98 LEU A O 1
ATOM 750 N N . MET A 1 99 ? 21.384 -17.121 -8.658 1.00 92.06 99 MET A N 1
ATOM 751 C CA . MET A 1 99 ? 21.002 -16.919 -10.057 1.00 92.06 99 MET A CA 1
ATOM 752 C C . MET A 1 99 ? 19.818 -17.793 -10.477 1.00 92.06 99 MET A C 1
ATOM 754 O O . MET A 1 99 ? 19.010 -17.352 -11.296 1.00 92.06 99 MET A O 1
ATOM 758 N N . ALA A 1 100 ? 19.687 -19.006 -9.934 1.00 92.06 100 ALA A N 1
ATOM 759 C CA . ALA A 1 100 ? 18.510 -19.843 -10.152 1.00 92.06 100 ALA A CA 1
ATOM 760 C C . ALA A 1 100 ? 17.254 -19.185 -9.556 1.00 92.06 100 ALA A C 1
ATOM 762 O O . ALA A 1 100 ? 16.285 -18.976 -10.286 1.00 92.06 100 ALA A O 1
ATOM 763 N N . CYS A 1 101 ? 17.313 -18.742 -8.294 1.00 91.44 101 CYS A N 1
ATOM 764 C CA . CYS A 1 101 ? 16.224 -18.021 -7.628 1.00 91.44 101 CYS A CA 1
ATOM 765 C C . CYS A 1 101 ? 15.822 -16.744 -8.380 1.00 91.44 101 CYS A C 1
ATOM 767 O O . CYS A 1 101 ? 14.633 -16.467 -8.545 1.00 91.44 101 CYS A O 1
ATOM 769 N N . TYR A 1 102 ? 16.801 -15.973 -8.859 1.00 93.38 102 TYR A N 1
ATOM 770 C CA . TYR A 1 102 ? 16.570 -14.776 -9.668 1.00 93.38 102 TYR A CA 1
ATOM 771 C C . TYR A 1 102 ? 15.838 -15.102 -10.977 1.00 93.38 102 TYR A C 1
ATOM 773 O O . TYR A 1 102 ? 14.812 -14.488 -11.277 1.00 93.38 102 TYR A O 1
ATOM 781 N N . LYS A 1 103 ? 16.324 -16.092 -11.739 1.00 92.62 103 LYS A N 1
ATOM 782 C CA . LYS A 1 103 ? 15.711 -16.505 -13.012 1.00 92.62 103 LYS A CA 1
ATOM 783 C C . LYS A 1 103 ? 14.294 -17.022 -12.809 1.00 92.62 103 LYS A C 1
ATOM 785 O O . LYS A 1 103 ? 13.396 -16.609 -13.534 1.00 92.62 103 LYS A O 1
ATOM 790 N N . GLU A 1 104 ? 14.090 -17.887 -11.823 1.00 94.69 104 GLU A N 1
ATOM 791 C CA . GLU A 1 104 ? 12.778 -18.450 -11.511 1.00 94.69 104 GLU A CA 1
ATOM 792 C C . GLU A 1 104 ? 11.793 -17.361 -11.067 1.00 94.69 104 GLU A C 1
ATOM 794 O O . GLU A 1 104 ? 10.679 -17.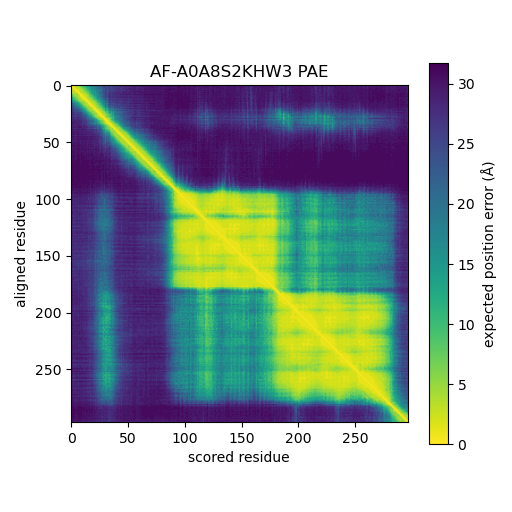285 -11.586 1.00 94.69 104 GLU A O 1
ATOM 799 N N . SER A 1 105 ? 12.230 -16.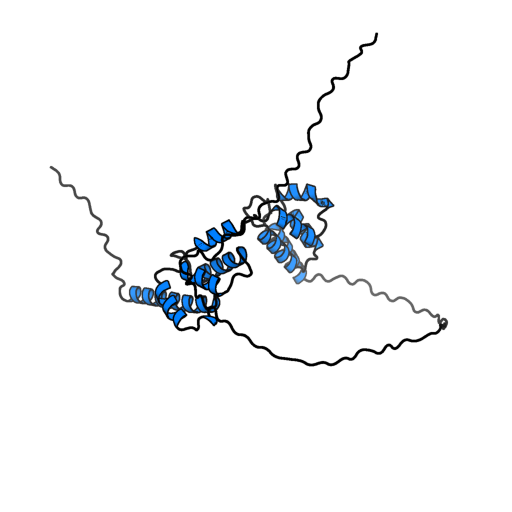443 -10.199 1.00 94.19 105 SER A N 1
ATOM 800 C CA . SER A 1 105 ? 11.415 -15.298 -9.776 1.00 94.19 105 SER A CA 1
ATOM 801 C C . SER A 1 105 ? 11.029 -14.403 -10.952 1.00 94.19 105 SER A C 1
ATOM 803 O O . SER A 1 105 ? 9.888 -13.947 -11.027 1.00 94.19 105 SER A O 1
ATOM 805 N N . LEU A 1 106 ? 11.961 -14.154 -11.878 1.00 93.38 106 LEU A N 1
ATOM 806 C CA . LEU A 1 106 ? 11.691 -13.361 -13.072 1.00 93.38 106 LEU A CA 1
ATOM 807 C C . LEU A 1 106 ? 10.742 -14.091 -14.024 1.00 93.38 106 LEU A C 1
ATOM 809 O O . LEU A 1 106 ? 9.839 -13.461 -14.557 1.00 93.38 106 LEU A O 1
ATOM 813 N N . ILE A 1 107 ? 10.891 -15.399 -14.237 1.00 93.69 107 ILE A N 1
ATOM 814 C CA . ILE A 1 107 ? 9.988 -16.185 -15.095 1.00 93.69 107 ILE A CA 1
ATOM 815 C C . ILE A 1 107 ? 8.563 -16.145 -14.541 1.00 93.69 107 ILE A C 1
ATOM 817 O O . ILE A 1 107 ? 7.649 -15.767 -15.274 1.00 93.69 107 ILE A O 1
ATOM 821 N N . ASN A 1 108 ? 8.409 -16.423 -13.245 1.00 94.00 108 ASN A N 1
ATOM 822 C CA . ASN A 1 108 ? 7.119 -16.472 -12.554 1.00 94.00 108 ASN A CA 1
ATOM 823 C C . ASN A 1 108 ? 6.489 -15.090 -12.337 1.00 94.00 108 ASN A C 1
ATOM 825 O O . ASN A 1 108 ? 5.321 -14.986 -11.965 1.00 94.00 108 ASN A O 1
ATOM 829 N N . MET A 1 109 ? 7.236 -14.012 -12.576 1.00 93.25 109 MET A N 1
ATOM 830 C CA . MET A 1 109 ? 6.676 -12.673 -12.548 1.00 93.25 109 MET A CA 1
ATOM 831 C C . MET A 1 109 ? 5.662 -12.492 -13.682 1.00 93.25 109 MET A C 1
ATOM 833 O O . MET A 1 109 ? 6.018 -12.515 -14.866 1.00 93.25 109 MET A O 1
ATOM 837 N N . GLU A 1 110 ? 4.409 -12.245 -13.301 1.00 92.69 110 GLU A N 1
ATOM 838 C CA . GLU A 1 110 ? 3.350 -11.859 -14.235 1.00 92.69 110 GLU A CA 1
ATOM 839 C C . GLU A 1 110 ? 3.704 -10.564 -14.970 1.00 92.69 110 GLU A C 1
ATOM 841 O O . GLU A 1 110 ? 4.279 -9.631 -14.391 1.00 92.69 110 GLU A O 1
ATOM 846 N N . LYS A 1 111 ? 3.308 -10.513 -16.240 1.00 94.38 111 LYS A N 1
ATOM 847 C CA . LYS A 1 111 ? 3.501 -9.356 -17.105 1.00 94.38 111 LYS A CA 1
ATOM 848 C C . LYS A 1 111 ? 2.578 -8.197 -16.725 1.00 94.38 111 LYS A C 1
ATOM 850 O O . LYS A 1 111 ? 1.591 -8.371 -16.013 1.00 94.38 111 LYS A O 1
ATOM 855 N N . PHE A 1 112 ? 2.901 -7.011 -17.221 1.00 95.75 112 PHE A N 1
ATOM 856 C CA . PHE A 1 112 ? 2.112 -5.801 -17.039 1.00 95.75 112 PHE A CA 1
ATOM 857 C C . PHE A 1 112 ? 1.471 -5.376 -18.362 1.00 95.75 112 PHE A C 1
ATOM 859 O O . PHE A 1 112 ? 2.178 -4.982 -19.283 1.00 95.75 112 PHE A O 1
ATOM 866 N N . SER A 1 113 ? 0.142 -5.459 -18.444 1.00 92.50 113 SER A N 1
ATOM 867 C CA . SER A 1 113 ? -0.659 -5.164 -19.643 1.00 92.50 113 SER A CA 1
ATOM 868 C C . SER A 1 113 ? -1.126 -3.706 -19.740 1.00 92.50 113 SER A C 1
ATOM 870 O O . SER A 1 113 ? -1.404 -3.228 -20.837 1.00 92.50 113 SER A O 1
ATOM 872 N N . GLY A 1 114 ? -1.227 -2.999 -18.607 1.00 87.38 114 GLY A N 1
ATOM 873 C CA . GLY A 1 114 ? -1.774 -1.637 -18.534 1.00 87.38 114 GLY A CA 1
ATOM 874 C C . GLY A 1 114 ? -3.301 -1.545 -18.377 1.00 87.38 114 GLY A C 1
ATOM 875 O O . GLY A 1 114 ? -3.828 -0.443 -18.290 1.00 87.38 114 GLY A O 1
ATOM 876 N N . ASP A 1 115 ? -4.010 -2.672 -18.265 1.00 84.12 115 ASP A N 1
ATOM 877 C CA . ASP A 1 115 ? -5.485 -2.757 -18.180 1.00 84.12 115 ASP A CA 1
ATOM 878 C C . ASP A 1 115 ? -6.093 -2.387 -16.806 1.00 84.12 115 ASP A C 1
ATOM 880 O O . ASP A 1 115 ? -7.311 -2.412 -16.622 1.00 84.12 115 ASP A O 1
ATOM 884 N N . GLY A 1 116 ? -5.253 -2.052 -15.825 1.00 77.56 116 GLY A N 1
ATOM 885 C CA . GLY A 1 116 ? -5.667 -1.703 -14.466 1.00 77.56 116 GLY A CA 1
ATOM 886 C C . GLY A 1 116 ? -5.869 -2.887 -13.513 1.00 77.56 116 GLY A C 1
ATOM 887 O O . GLY A 1 116 ? -6.175 -2.650 -12.344 1.00 77.56 116 GLY A O 1
ATOM 888 N N . THR A 1 117 ? -5.657 -4.136 -13.948 1.00 79.50 117 THR A N 1
ATOM 889 C CA . THR A 1 117 ? -5.677 -5.324 -13.064 1.00 79.50 117 THR A CA 1
ATOM 890 C C . THR A 1 117 ? -4.582 -5.260 -11.999 1.00 79.50 117 THR A C 1
ATOM 892 O O . THR A 1 117 ? -4.805 -5.597 -10.835 1.00 79.50 117 THR A O 1
ATOM 895 N N . ARG A 1 118 ? -3.403 -4.767 -12.384 1.00 81.94 118 ARG A N 1
ATOM 896 C CA . ARG A 1 118 ? -2.243 -4.553 -11.520 1.00 81.94 118 ARG A CA 1
ATOM 897 C C . ARG A 1 118 ? -1.853 -3.084 -11.529 1.00 81.94 118 ARG A C 1
ATOM 899 O O . ARG A 1 118 ? -1.893 -2.424 -12.566 1.00 81.94 118 ARG A O 1
ATOM 906 N N . THR A 1 119 ? -1.435 -2.562 -10.378 1.00 88.44 119 THR A N 1
ATOM 907 C CA . THR A 1 119 ? -0.945 -1.183 -10.320 1.00 88.44 119 THR A CA 1
ATOM 908 C C . THR A 1 119 ? 0.490 -1.094 -10.827 1.00 88.44 119 THR A C 1
ATOM 910 O O . THR A 1 119 ? 1.311 -1.984 -10.590 1.00 88.44 119 THR A O 1
ATOM 913 N N . ILE A 1 120 ? 0.817 0.018 -11.484 1.00 92.38 120 ILE A N 1
ATOM 914 C CA . ILE A 1 120 ? 2.184 0.280 -11.946 1.00 92.38 120 ILE A CA 1
ATOM 915 C C . ILE A 1 120 ? 3.199 0.289 -10.787 1.00 92.38 120 ILE A C 1
ATOM 917 O O . ILE A 1 120 ? 4.312 -0.210 -10.931 1.00 92.38 120 ILE A O 1
ATOM 921 N N . ASP A 1 121 ? 2.782 0.755 -9.603 1.00 90.19 121 ASP A N 1
ATOM 922 C CA . ASP A 1 121 ? 3.617 0.747 -8.398 1.00 90.19 121 ASP A CA 1
ATOM 923 C C . ASP A 1 121 ? 3.986 -0.698 -7.984 1.00 90.19 121 ASP A C 1
ATOM 925 O O . ASP A 1 121 ? 5.151 -0.994 -7.729 1.00 90.19 121 ASP A O 1
ATOM 929 N N . GLN A 1 122 ? 3.018 -1.629 -7.980 1.00 90.69 122 GLN A N 1
ATOM 930 C CA . GLN A 1 122 ? 3.265 -3.046 -7.661 1.00 90.69 122 GLN A CA 1
ATOM 931 C C . GLN A 1 122 ? 4.182 -3.718 -8.685 1.00 90.69 122 GLN A C 1
ATOM 933 O O . GLN A 1 122 ? 5.025 -4.540 -8.320 1.00 90.69 122 GLN A O 1
ATOM 938 N N . PHE A 1 123 ? 4.019 -3.378 -9.964 1.00 95.12 123 PHE A N 1
ATOM 939 C CA . PHE A 1 123 ? 4.877 -3.885 -11.027 1.00 95.12 123 PHE A CA 1
ATOM 940 C C . PHE A 1 123 ? 6.344 -3.506 -10.787 1.00 95.12 123 PHE A C 1
ATOM 942 O O . PHE A 1 123 ? 7.200 -4.391 -10.753 1.00 95.12 123 PHE A O 1
ATOM 949 N N . PHE A 1 124 ? 6.633 -2.226 -10.534 1.00 95.62 124 PHE A N 1
ATOM 950 C CA . PHE A 1 124 ? 8.005 -1.782 -10.285 1.00 95.62 124 PHE A CA 1
ATOM 951 C C . PHE A 1 124 ? 8.589 -2.325 -8.983 1.00 95.62 124 PHE A C 1
ATOM 953 O O . PHE A 1 124 ? 9.730 -2.786 -8.993 1.00 95.62 124 PHE A O 1
ATOM 960 N N . SER A 1 125 ? 7.807 -2.387 -7.901 1.00 94.69 125 SER A N 1
ATOM 961 C CA . SER A 1 125 ? 8.267 -3.014 -6.654 1.00 94.69 125 SER A CA 1
ATOM 962 C C . SER A 1 125 ? 8.656 -4.483 -6.848 1.00 94.69 125 SER A C 1
ATOM 964 O O . SER A 1 125 ? 9.629 -4.942 -6.255 1.00 94.69 125 SER A O 1
ATOM 966 N N . ASN A 1 126 ? 7.947 -5.229 -7.703 1.00 94.81 126 ASN A N 1
ATOM 967 C CA . ASN A 1 126 ? 8.309 -6.611 -8.018 1.00 94.81 126 ASN A CA 1
ATOM 968 C C . ASN A 1 126 ? 9.618 -6.708 -8.813 1.00 94.81 126 ASN A C 1
ATOM 970 O O . ASN A 1 126 ? 10.445 -7.557 -8.487 1.00 94.81 126 ASN A O 1
ATOM 974 N N . ILE A 1 127 ? 9.832 -5.836 -9.805 1.00 96.62 127 ILE A N 1
ATOM 975 C CA . ILE A 1 127 ? 11.098 -5.771 -10.559 1.00 96.62 127 ILE A CA 1
ATOM 976 C C . ILE A 1 127 ? 12.268 -5.485 -9.609 1.00 96.62 127 ILE A C 1
ATOM 978 O O . ILE A 1 127 ? 13.264 -6.205 -9.629 1.00 96.62 127 ILE A O 1
ATOM 982 N N . GLU A 1 128 ? 12.136 -4.484 -8.737 1.00 96.25 128 GLU A N 1
ATOM 983 C CA . GLU A 1 128 ? 13.186 -4.089 -7.786 1.00 96.25 128 GLU A CA 1
ATOM 984 C C . GLU A 1 128 ? 13.466 -5.183 -6.753 1.00 96.25 128 GLU A C 1
ATOM 986 O O . GLU A 1 128 ? 14.624 -5.487 -6.475 1.00 96.25 128 GLU A O 1
ATOM 991 N N . ARG A 1 129 ? 12.419 -5.841 -6.241 1.00 96.00 129 ARG A N 1
ATOM 992 C CA . ARG A 1 129 ? 12.548 -6.984 -5.327 1.00 96.00 129 ARG A CA 1
ATOM 993 C C . ARG A 1 129 ? 13.266 -8.170 -5.975 1.00 96.00 129 ARG A C 1
ATOM 995 O O . ARG A 1 129 ? 14.005 -8.873 -5.300 1.00 96.00 129 ARG A O 1
ATOM 1002 N N . ILE A 1 130 ? 13.028 -8.439 -7.257 1.00 95.94 130 ILE A N 1
ATOM 1003 C CA . ILE A 1 130 ? 13.723 -9.523 -7.969 1.00 95.94 130 ILE A CA 1
ATOM 1004 C C . ILE A 1 130 ? 15.174 -9.122 -8.238 1.00 95.94 130 ILE A C 1
ATOM 1006 O O . ILE A 1 130 ? 16.081 -9.919 -8.019 1.00 95.94 130 ILE A O 1
ATOM 1010 N N . GLY A 1 131 ? 15.409 -7.882 -8.664 1.00 94.88 131 GLY A N 1
ATOM 1011 C CA . GLY A 1 131 ? 16.755 -7.372 -8.907 1.00 94.88 131 GLY A CA 1
ATOM 1012 C C . GLY A 1 131 ? 17.618 -7.305 -7.646 1.00 94.88 131 GLY A C 1
ATOM 1013 O O . GLY A 1 131 ? 18.822 -7.541 -7.726 1.00 94.88 131 GLY A O 1
ATOM 1014 N N . SER A 1 132 ? 17.023 -7.061 -6.475 1.00 95.38 132 SER A N 1
ATOM 1015 C CA . SER A 1 132 ? 17.759 -7.014 -5.207 1.00 95.38 132 SER A CA 1
ATOM 1016 C C . SER A 1 132 ? 18.360 -8.362 -4.803 1.00 95.38 132 SER A C 1
ATOM 1018 O O . SER A 1 132 ? 19.375 -8.365 -4.112 1.00 95.38 132 SER A O 1
ATOM 1020 N N . ILE A 1 133 ? 17.818 -9.488 -5.297 1.00 93.19 133 ILE A N 1
ATOM 1021 C CA . ILE A 1 133 ? 18.389 -10.833 -5.093 1.00 93.19 133 ILE A CA 1
ATOM 1022 C C . ILE A 1 133 ? 19.849 -10.865 -5.558 1.00 93.19 133 ILE A C 1
ATOM 1024 O O . ILE A 1 133 ? 20.685 -11.466 -4.899 1.00 93.19 133 ILE A O 1
ATOM 1028 N N . VAL A 1 134 ? 20.164 -10.196 -6.670 1.00 91.50 134 VAL A N 1
ATOM 1029 C CA . VAL A 1 134 ? 21.493 -10.219 -7.308 1.00 91.50 134 VAL A CA 1
ATOM 1030 C C . VAL A 1 134 ? 22.182 -8.854 -7.304 1.00 91.50 134 VAL A C 1
ATOM 1032 O O . VAL A 1 134 ? 23.144 -8.656 -8.041 1.00 91.50 134 VAL A O 1
ATOM 1035 N N . ASN A 1 135 ? 21.680 -7.900 -6.511 1.00 92.75 135 ASN A N 1
ATOM 1036 C CA . ASN A 1 135 ? 22.125 -6.503 -6.524 1.00 92.75 135 ASN A CA 1
ATOM 1037 C C . ASN A 1 135 ? 22.208 -5.925 -7.955 1.00 92.75 135 ASN A C 1
ATOM 1039 O O . ASN A 1 135 ? 23.231 -5.387 -8.384 1.00 92.75 135 ASN A O 1
ATOM 1043 N N . ALA A 1 136 ? 21.137 -6.121 -8.728 1.00 93.06 136 ALA A N 1
ATOM 1044 C CA . ALA A 1 136 ? 21.089 -5.792 -10.145 1.00 93.06 136 ALA A CA 1
ATOM 1045 C C . ALA A 1 136 ? 21.330 -4.297 -10.405 1.00 93.06 136 ALA A C 1
ATOM 1047 O O . ALA A 1 136 ? 20.727 -3.428 -9.776 1.00 93.06 136 ALA A O 1
ATOM 1048 N N . HIS A 1 137 ? 22.161 -4.003 -11.406 1.00 96.12 137 HIS A N 1
ATOM 1049 C CA . HIS A 1 137 ? 22.344 -2.644 -11.909 1.00 96.12 137 HIS A CA 1
ATOM 1050 C C . HIS A 1 137 ? 21.047 -2.108 -12.542 1.00 96.12 137 HIS A C 1
ATOM 1052 O O . HIS A 1 137 ? 20.265 -2.876 -13.105 1.00 96.12 137 HIS A O 1
ATOM 1058 N N . GLU A 1 138 ? 20.841 -0.787 -12.542 1.00 95.06 138 GLU A N 1
ATOM 1059 C CA . GLU A 1 138 ? 19.622 -0.156 -13.079 1.00 95.06 138 GLU A CA 1
ATOM 1060 C C . GLU A 1 138 ? 19.310 -0.556 -14.528 1.00 95.06 138 GLU A C 1
ATOM 1062 O O . GLU A 1 138 ? 18.153 -0.752 -14.890 1.00 95.06 138 GLU A O 1
ATOM 1067 N N . TYR A 1 139 ? 20.341 -0.741 -15.352 1.00 96.00 139 TYR A N 1
ATOM 1068 C CA . TYR A 1 139 ? 20.178 -1.227 -16.725 1.00 96.00 139 TYR A CA 1
ATOM 1069 C C . TYR A 1 139 ? 19.532 -2.622 -16.788 1.00 96.00 139 TYR A C 1
ATOM 1071 O O . TYR A 1 139 ? 18.695 -2.888 -17.646 1.00 96.00 139 TYR A O 1
ATOM 1079 N N . VAL A 1 140 ? 19.868 -3.510 -15.850 1.00 95.31 140 VAL A N 1
ATOM 1080 C CA . VAL A 1 140 ? 19.256 -4.843 -15.768 1.00 95.31 140 VAL A CA 1
ATOM 1081 C C . VAL A 1 140 ? 17.791 -4.724 -15.350 1.00 95.31 140 VAL A C 1
ATOM 1083 O O . VAL A 1 140 ? 16.947 -5.377 -15.957 1.00 95.31 140 VAL A O 1
ATOM 1086 N N . LEU A 1 141 ? 17.465 -3.842 -14.396 1.00 96.50 141 LEU A N 1
ATOM 1087 C CA . LEU A 1 141 ? 16.075 -3.562 -14.003 1.00 96.50 141 LEU A CA 1
ATOM 1088 C C . LEU A 1 141 ? 15.251 -3.027 -15.179 1.00 96.50 141 LEU A C 1
ATOM 1090 O O . LEU A 1 141 ? 14.118 -3.457 -15.392 1.00 96.50 141 LEU A O 1
ATOM 1094 N N . TYR A 1 142 ? 15.844 -2.137 -15.976 1.00 97.38 142 TYR A N 1
ATOM 1095 C CA . TYR A 1 142 ? 15.248 -1.622 -17.203 1.00 97.38 142 TYR A CA 1
ATOM 1096 C C . TYR A 1 142 ? 14.939 -2.750 -18.201 1.00 97.38 142 TYR A C 1
ATOM 1098 O O . TYR A 1 142 ? 13.805 -2.869 -18.671 1.00 97.38 142 TYR A O 1
ATOM 1106 N N . CYS A 1 143 ? 15.905 -3.629 -18.483 1.00 95.88 143 CYS A N 1
ATOM 1107 C CA . CYS A 1 143 ? 15.706 -4.774 -19.376 1.00 95.88 143 CYS A CA 1
ATOM 1108 C C . CYS A 1 143 ? 14.655 -5.756 -18.833 1.00 95.88 143 CYS A C 1
ATOM 1110 O O . CYS A 1 143 ? 13.789 -6.218 -19.573 1.00 95.88 143 CYS A O 1
ATOM 1112 N N . MET A 1 144 ? 14.687 -6.042 -17.528 1.00 95.62 144 MET A N 1
ATOM 1113 C CA . MET A 1 144 ? 13.688 -6.877 -16.860 1.00 95.62 144 MET A CA 1
ATOM 1114 C C . MET A 1 144 ? 12.284 -6.304 -17.043 1.00 95.62 144 MET A C 1
ATOM 1116 O O . MET A 1 144 ? 11.389 -7.017 -17.494 1.00 95.62 144 MET A O 1
ATOM 1120 N N . ALA A 1 145 ? 12.090 -5.021 -16.733 1.00 96.06 145 ALA A N 1
ATOM 1121 C CA . ALA A 1 145 ? 10.784 -4.384 -16.810 1.00 96.06 145 ALA A CA 1
ATOM 1122 C C . ALA A 1 145 ? 10.252 -4.343 -18.242 1.00 96.06 145 ALA A C 1
ATOM 1124 O O . ALA A 1 145 ? 9.124 -4.766 -18.474 1.00 96.06 145 ALA A O 1
ATOM 1125 N N . THR A 1 146 ? 11.068 -3.909 -19.203 1.00 96.06 146 THR A N 1
ATOM 1126 C CA . THR A 1 146 ? 10.669 -3.828 -20.619 1.00 96.06 146 THR A CA 1
ATOM 1127 C C . THR A 1 146 ? 10.328 -5.202 -21.202 1.00 96.06 146 THR A C 1
ATOM 1129 O O . THR A 1 146 ? 9.345 -5.322 -21.926 1.00 96.06 146 THR A O 1
ATOM 1132 N N . SER A 1 147 ? 11.039 -6.264 -20.800 1.00 95.50 147 SER A N 1
ATOM 1133 C CA . SER A 1 147 ? 10.714 -7.650 -21.190 1.00 95.50 147 SER A CA 1
ATOM 1134 C C . SER A 1 147 ? 9.407 -8.190 -20.588 1.00 95.50 147 SER A C 1
ATOM 1136 O O . SER A 1 147 ? 8.879 -9.205 -21.046 1.00 95.50 147 SER A O 1
ATOM 1138 N N . LYS A 1 148 ? 8.893 -7.536 -19.539 1.00 96.38 148 LYS A N 1
ATOM 1139 C CA . LYS A 1 148 ? 7.678 -7.918 -18.809 1.00 96.38 148 LYS A CA 1
ATOM 1140 C C . LYS A 1 148 ? 6.484 -7.017 -19.107 1.00 96.38 148 LYS A C 1
ATOM 1142 O O . LYS A 1 148 ? 5.450 -7.170 -18.457 1.00 96.38 148 LYS A O 1
ATOM 1147 N N . LEU A 1 149 ? 6.593 -6.124 -20.085 1.00 95.81 149 LEU A N 1
ATOM 1148 C CA . LEU A 1 149 ? 5.447 -5.395 -20.616 1.00 95.81 149 LEU A CA 1
ATOM 1149 C C . LEU A 1 149 ? 4.651 -6.292 -21.571 1.00 95.81 149 LEU A C 1
ATOM 1151 O O . LEU A 1 149 ? 5.208 -7.151 -22.253 1.00 95.81 149 LEU A O 1
ATOM 1155 N N . ASP A 1 150 ? 3.340 -6.095 -21.608 1.00 95.44 150 ASP A N 1
ATOM 1156 C CA . ASP A 1 150 ? 2.430 -6.750 -22.547 1.00 95.44 150 ASP A CA 1
ATOM 1157 C C . ASP A 1 150 ? 1.355 -5.759 -23.016 1.00 95.44 150 ASP A C 1
ATOM 1159 O O . ASP A 1 150 ? 1.218 -4.669 -22.453 1.00 95.44 150 ASP A O 1
ATOM 1163 N N . ALA A 1 151 ? 0.586 -6.141 -24.034 1.00 93.31 151 ALA A N 1
ATOM 1164 C CA . ALA A 1 151 ? -0.596 -5.422 -24.515 1.00 93.31 151 ALA A CA 1
ATOM 1165 C C . ALA A 1 151 ? -0.387 -3.894 -24.675 1.00 93.31 151 ALA A C 1
ATOM 1167 O O . ALA A 1 151 ? 0.503 -3.460 -25.409 1.00 93.31 151 ALA A O 1
ATOM 1168 N N . GLU A 1 152 ? -1.213 -3.069 -24.017 1.00 92.62 152 GLU A N 1
ATOM 1169 C CA . GLU A 1 152 ? -1.161 -1.605 -24.132 1.00 92.62 152 GLU A CA 1
ATOM 1170 C C . GLU A 1 152 ? 0.169 -1.041 -23.620 1.00 92.62 152 GLU A C 1
ATOM 1172 O O . GLU A 1 152 ? 0.732 -0.127 -24.226 1.00 92.62 152 GLU A O 1
ATOM 1177 N N . ALA A 1 153 ? 0.703 -1.598 -22.532 1.00 94.12 153 ALA A N 1
ATOM 1178 C CA . ALA A 1 153 ? 1.971 -1.159 -21.962 1.00 94.12 153 ALA A CA 1
ATOM 1179 C C . ALA A 1 153 ? 3.155 -1.420 -22.902 1.00 94.12 153 ALA A C 1
ATOM 1181 O O . ALA A 1 153 ? 4.009 -0.545 -23.060 1.00 94.12 153 ALA A O 1
ATOM 1182 N N . ALA A 1 154 ? 3.180 -2.585 -23.558 1.00 95.69 154 ALA A N 1
ATOM 1183 C CA . ALA A 1 154 ? 4.194 -2.905 -24.561 1.00 95.69 154 ALA A CA 1
ATOM 1184 C C . ALA A 1 154 ? 4.093 -1.965 -25.771 1.00 95.69 154 ALA A C 1
ATOM 1186 O O . ALA A 1 154 ? 5.081 -1.324 -26.127 1.00 95.69 154 ALA A O 1
ATOM 1187 N N . GLY A 1 155 ? 2.890 -1.794 -26.331 1.00 94.06 155 GLY A N 1
ATOM 1188 C CA . GLY A 1 155 ? 2.676 -0.903 -27.475 1.00 94.06 155 GLY A CA 1
ATOM 1189 C C . GLY A 1 155 ? 3.010 0.561 -27.167 1.00 94.06 155 GLY A C 1
ATOM 1190 O O . GLY A 1 155 ? 3.584 1.268 -27.995 1.00 94.06 155 GLY A O 1
ATOM 1191 N N . TRP A 1 156 ? 2.710 1.041 -25.957 1.00 95.12 156 TRP A N 1
ATOM 1192 C CA . TRP A 1 156 ? 3.129 2.377 -25.532 1.00 95.12 156 TRP A CA 1
ATOM 1193 C C . TRP A 1 156 ? 4.656 2.487 -25.428 1.00 95.12 156 TRP A C 1
ATOM 1195 O O . TRP A 1 156 ? 5.223 3.467 -25.914 1.00 95.12 156 TRP A O 1
ATOM 1205 N N . TYR A 1 157 ? 5.332 1.498 -24.837 1.00 96.25 157 TYR A N 1
ATOM 1206 C CA . TYR A 1 157 ? 6.787 1.524 -24.688 1.00 96.25 157 TYR A CA 1
ATOM 1207 C C . TYR A 1 157 ? 7.503 1.489 -26.040 1.00 96.25 157 TYR A C 1
ATOM 1209 O O . TYR A 1 157 ? 8.424 2.274 -26.241 1.00 96.25 157 TYR A O 1
ATOM 1217 N N . GLU A 1 158 ? 7.063 0.664 -26.992 1.00 94.94 158 GLU A N 1
ATOM 1218 C CA . GLU A 1 158 ? 7.651 0.603 -28.339 1.00 94.94 158 GLU A CA 1
ATOM 1219 C C . GLU A 1 158 ? 7.687 1.987 -29.004 1.00 94.94 158 GLU A C 1
ATOM 1221 O O . GLU A 1 158 ? 8.734 2.413 -29.500 1.00 94.94 158 GLU A O 1
ATOM 1226 N N . ASN A 1 159 ? 6.587 2.740 -28.893 1.00 94.31 159 ASN A N 1
ATOM 1227 C CA . ASN A 1 159 ? 6.458 4.102 -29.419 1.00 94.31 159 ASN A CA 1
ATOM 1228 C C . ASN A 1 159 ? 7.326 5.147 -28.691 1.00 94.31 159 ASN A C 1
ATOM 1230 O O . ASN A 1 159 ? 7.562 6.227 -29.228 1.00 94.31 159 ASN A O 1
ATOM 1234 N N . ASN A 1 160 ? 7.791 4.849 -27.476 1.00 93.00 160 ASN A N 1
ATOM 1235 C CA . ASN A 1 160 ? 8.568 5.763 -26.630 1.00 93.00 160 ASN A CA 1
ATOM 1236 C C . ASN A 1 160 ? 9.995 5.255 -26.346 1.00 93.00 160 ASN A C 1
ATOM 1238 O O . ASN A 1 160 ? 10.743 5.893 -25.603 1.00 93.00 160 ASN A O 1
ATOM 1242 N N . SER A 1 161 ? 10.392 4.132 -26.949 1.00 91.12 161 SER A N 1
ATOM 1243 C CA . SER A 1 161 ? 11.631 3.399 -26.650 1.00 91.12 161 SER A CA 1
ATOM 1244 C C . SER A 1 161 ? 12.908 4.204 -26.909 1.00 91.12 161 SER A C 1
ATOM 1246 O O . SER A 1 161 ? 13.919 4.004 -26.241 1.00 91.12 161 SER A O 1
ATOM 1248 N N . THR A 1 162 ? 12.868 5.156 -27.843 1.00 91.44 162 THR A N 1
ATOM 1249 C CA . THR A 1 162 ? 13.998 6.044 -28.158 1.00 91.44 162 THR A CA 1
ATOM 1250 C C . THR A 1 162 ? 14.174 7.175 -27.147 1.00 91.44 162 THR A C 1
ATOM 1252 O O . THR A 1 162 ? 15.269 7.720 -27.018 1.00 91.44 162 THR A O 1
ATOM 1255 N N . VAL A 1 163 ? 13.106 7.532 -26.431 1.00 91.56 163 VAL A N 1
ATOM 1256 C CA . VAL A 1 163 ? 13.093 8.618 -25.443 1.00 91.56 163 VAL A CA 1
ATOM 1257 C C . VAL A 1 163 ? 13.354 8.063 -24.050 1.00 91.56 163 VAL A C 1
ATOM 1259 O O . VAL A 1 163 ? 14.089 8.651 -23.264 1.00 91.56 163 VAL A O 1
ATOM 1262 N N . VAL A 1 164 ? 12.763 6.916 -23.735 1.00 93.38 164 VAL A N 1
ATOM 1263 C CA . VAL A 1 164 ? 12.795 6.308 -22.409 1.00 93.38 164 VAL A CA 1
ATOM 1264 C C . VAL A 1 164 ? 13.952 5.317 -22.339 1.00 93.38 164 VAL A C 1
ATOM 1266 O O . VAL A 1 164 ? 13.751 4.131 -22.525 1.00 93.38 164 VAL A O 1
ATOM 1269 N N . THR A 1 165 ? 15.172 5.796 -22.087 1.00 93.12 165 THR A N 1
ATOM 1270 C CA . THR A 1 165 ? 16.398 4.973 -22.202 1.00 93.12 165 THR A CA 1
ATOM 1271 C C . THR A 1 165 ? 17.004 4.533 -20.869 1.00 93.12 165 THR A C 1
ATOM 1273 O O . THR A 1 165 ? 17.938 3.733 -20.840 1.00 93.12 165 THR A O 1
ATOM 1276 N N . THR A 1 166 ? 16.494 5.051 -19.751 1.00 95.12 166 THR A N 1
ATOM 1277 C CA . THR A 1 166 ? 17.002 4.749 -18.407 1.00 95.12 166 THR A CA 1
ATOM 1278 C C . THR A 1 166 ? 15.904 4.201 -17.511 1.00 95.12 166 THR A C 1
ATOM 1280 O O . THR A 1 166 ? 14.714 4.443 -17.727 1.00 95.12 166 THR A O 1
ATOM 1283 N N . TRP A 1 167 ? 16.305 3.492 -16.455 1.00 96.31 167 TRP A N 1
ATOM 1284 C CA . TRP A 1 167 ? 15.381 2.951 -15.461 1.00 96.31 167 TRP A CA 1
ATOM 1285 C C . TRP A 1 167 ? 14.513 4.030 -14.807 1.00 96.31 167 TRP A C 1
ATOM 1287 O O . TRP A 1 167 ? 13.300 3.871 -14.683 1.00 96.31 167 TRP A O 1
ATOM 1297 N N . SER A 1 168 ? 15.126 5.157 -14.440 1.00 95.62 168 SER A N 1
ATOM 1298 C CA . SER A 1 168 ? 14.424 6.297 -13.846 1.00 95.62 168 SER A CA 1
ATOM 1299 C C . SER A 1 168 ? 13.391 6.902 -14.806 1.00 95.62 168 SER A C 1
ATOM 1301 O O . SER A 1 168 ? 12.237 7.103 -14.422 1.00 95.62 168 SER A O 1
ATOM 1303 N N . MET A 1 169 ? 13.762 7.108 -16.077 1.00 96.25 169 MET A N 1
ATOM 1304 C CA . MET A 1 169 ? 12.841 7.629 -17.096 1.00 96.25 169 MET A CA 1
ATOM 1305 C C . MET A 1 169 ? 11.684 6.668 -17.361 1.00 96.25 169 MET A C 1
ATOM 1307 O O . MET A 1 169 ? 10.544 7.114 -17.481 1.00 96.25 169 MET A O 1
ATOM 1311 N N . LEU A 1 170 ? 11.956 5.359 -17.400 1.00 96.12 170 LEU A N 1
ATOM 1312 C CA . LEU A 1 170 ? 10.922 4.339 -17.563 1.00 96.12 170 LEU A CA 1
ATOM 1313 C C . LEU A 1 170 ? 9.936 4.382 -16.405 1.00 96.12 170 LEU A C 1
ATOM 1315 O O . LEU A 1 170 ? 8.733 4.484 -16.638 1.00 96.12 170 LEU A O 1
ATOM 1319 N N . LYS A 1 171 ? 10.435 4.384 -15.165 1.00 95.19 171 LYS A N 1
ATOM 1320 C CA . LYS A 1 171 ? 9.586 4.492 -13.977 1.00 95.19 171 LYS A CA 1
ATOM 1321 C C . LYS A 1 171 ? 8.719 5.741 -14.011 1.00 95.19 171 LYS A C 1
ATOM 1323 O O . LYS A 1 171 ? 7.511 5.626 -13.819 1.00 95.19 171 LYS A O 1
ATOM 1328 N N . ALA A 1 172 ? 9.298 6.907 -14.288 1.00 92.38 172 ALA A N 1
ATOM 1329 C CA . ALA A 1 172 ? 8.558 8.164 -14.337 1.00 92.38 172 ALA A CA 1
ATOM 1330 C C . ALA A 1 172 ? 7.466 8.145 -15.419 1.00 92.38 172 ALA A C 1
ATOM 1332 O O . ALA A 1 172 ? 6.293 8.336 -15.103 1.00 92.38 172 ALA A O 1
ATOM 1333 N N . ALA A 1 173 ? 7.830 7.835 -16.665 1.00 93.81 173 ALA A N 1
ATOM 1334 C CA . ALA A 1 173 ? 6.916 7.908 -17.803 1.00 93.81 173 ALA A CA 1
ATOM 1335 C C . ALA A 1 173 ? 5.800 6.850 -17.735 1.00 93.81 173 ALA A C 1
ATOM 1337 O O . ALA A 1 173 ? 4.636 7.140 -18.009 1.00 93.81 173 ALA A O 1
ATOM 1338 N N . MET A 1 174 ? 6.117 5.629 -17.295 1.00 93.75 174 MET A N 1
ATOM 1339 C CA . MET A 1 174 ? 5.107 4.588 -17.084 1.00 93.75 174 MET A 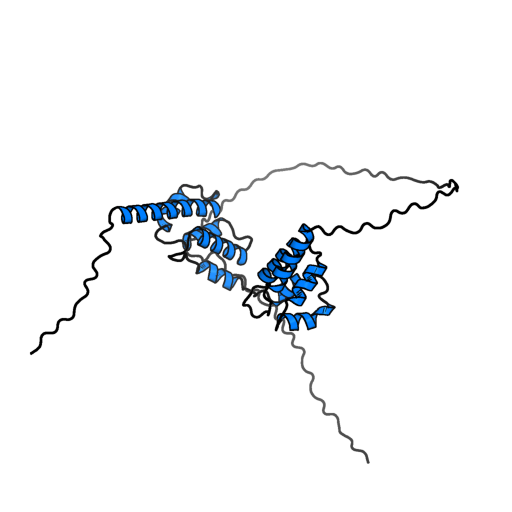CA 1
ATOM 1340 C C . MET A 1 174 ? 4.176 4.917 -15.920 1.00 93.75 174 MET A C 1
ATOM 1342 O O . MET A 1 174 ? 2.977 4.656 -16.003 1.00 93.75 174 MET A O 1
ATOM 1346 N N . THR A 1 175 ? 4.712 5.488 -14.837 1.00 91.50 175 THR A N 1
ATOM 1347 C CA . THR A 1 175 ? 3.896 5.930 -13.702 1.00 91.50 175 THR A CA 1
ATOM 1348 C C . THR A 1 175 ? 2.955 7.044 -14.138 1.00 91.50 175 THR A C 1
ATOM 1350 O O . THR A 1 175 ? 1.773 6.982 -13.836 1.00 91.50 175 THR A O 1
ATOM 1353 N N . GLU A 1 176 ? 3.428 8.023 -14.901 1.00 88.62 176 GLU A N 1
ATOM 1354 C CA . GLU A 1 176 ? 2.580 9.086 -15.446 1.00 88.62 176 GLU A CA 1
ATOM 1355 C C . GLU A 1 176 ? 1.464 8.536 -16.348 1.00 88.62 176 GLU A C 1
ATOM 1357 O O . GLU A 1 176 ? 0.311 8.948 -16.229 1.00 88.62 176 GLU A O 1
ATOM 1362 N N . ARG A 1 177 ? 1.787 7.571 -17.217 1.00 88.94 177 ARG A N 1
ATOM 1363 C CA . ARG A 1 177 ? 0.837 7.007 -18.185 1.00 88.94 177 ARG A CA 1
ATOM 1364 C C . ARG A 1 177 ? -0.193 6.066 -17.557 1.00 88.94 177 ARG A C 1
ATOM 1366 O O . ARG A 1 177 ? -1.367 6.145 -17.908 1.00 88.94 177 ARG A O 1
ATOM 1373 N N . PHE A 1 178 ? 0.247 5.146 -16.700 1.00 89.56 178 PHE A N 1
ATOM 1374 C CA . PHE A 1 178 ? -0.561 4.007 -16.245 1.00 89.56 178 PHE A CA 1
ATOM 1375 C C . PHE A 1 178 ? -0.973 4.077 -14.779 1.00 89.56 178 PHE A C 1
ATOM 1377 O O . PHE A 1 178 ? -1.761 3.240 -14.333 1.00 89.56 178 PHE A O 1
ATOM 1384 N N . LYS A 1 179 ? -0.475 5.041 -13.996 1.00 84.75 179 LYS A N 1
ATOM 1385 C CA . LYS A 1 179 ? -1.020 5.251 -12.656 1.00 84.75 179 LYS A CA 1
ATOM 1386 C C . LYS A 1 179 ? -2.432 5.798 -12.823 1.00 84.75 179 LYS A C 1
ATOM 1388 O O . LYS A 1 179 ? -2.596 6.865 -13.415 1.00 84.75 179 LYS A O 1
ATOM 1393 N N . PRO A 1 180 ? -3.462 5.107 -12.304 1.00 73.81 180 PRO A N 1
ATOM 1394 C CA . PRO A 1 180 ? -4.800 5.658 -12.324 1.00 73.81 180 PRO A CA 1
ATOM 1395 C C . PRO A 1 180 ? -4.752 7.010 -11.626 1.00 73.81 180 PRO A C 1
ATOM 1397 O O . PRO A 1 180 ? -4.308 7.095 -10.476 1.00 73.81 180 PRO A O 1
ATOM 1400 N N . LEU A 1 181 ? -5.200 8.059 -12.314 1.00 66.38 181 LEU A N 1
ATOM 1401 C CA . LEU A 1 181 ? -5.399 9.358 -11.694 1.00 66.38 181 LEU A CA 1
ATOM 1402 C C . LEU A 1 181 ? -6.614 9.221 -10.768 1.00 66.38 181 LEU A C 1
ATOM 1404 O O . LEU A 1 181 ? -7.752 9.535 -11.122 1.00 66.38 181 LEU A O 1
ATOM 1408 N N . GLU A 1 182 ? -6.395 8.635 -9.592 1.00 68.38 182 GLU A N 1
ATOM 1409 C CA . GLU A 1 182 ? -7.391 8.620 -8.538 1.00 68.38 182 GLU A CA 1
ATOM 1410 C C . GLU A 1 182 ? -7.568 10.075 -8.122 1.00 68.38 182 GLU A C 1
ATOM 1412 O O . GLU A 1 182 ? -6.703 10.669 -7.481 1.00 68.38 182 GLU A O 1
ATOM 1417 N N . SER A 1 183 ? -8.657 10.691 -8.587 1.00 71.19 183 SER A N 1
ATOM 1418 C CA . SER A 1 183 ? -8.928 12.078 -8.244 1.00 71.19 183 SER A CA 1
ATOM 1419 C C . SER A 1 183 ? -8.989 12.197 -6.723 1.00 71.19 183 SER A C 1
ATOM 1421 O O . SER A 1 183 ? -9.546 11.325 -6.050 1.00 71.19 183 SER A O 1
ATOM 1423 N N . ALA A 1 184 ? -8.461 13.293 -6.175 1.00 73.81 184 ALA A N 1
ATOM 1424 C CA . ALA A 1 184 ? -8.546 13.564 -4.739 1.00 73.81 184 ALA A CA 1
ATOM 1425 C C . ALA A 1 184 ? -9.995 13.427 -4.228 1.00 73.81 184 ALA A C 1
ATOM 1427 O O . ALA A 1 184 ? -10.229 12.917 -3.141 1.00 73.81 184 ALA A O 1
ATOM 1428 N N . SER A 1 185 ? -10.983 13.771 -5.064 1.00 76.88 185 SER A N 1
ATOM 1429 C CA . SER A 1 185 ? -12.405 13.561 -4.781 1.00 76.88 185 SER A CA 1
ATOM 1430 C C . SER A 1 185 ? -12.802 12.085 -4.630 1.00 76.88 185 SER A C 1
ATOM 1432 O O . SER A 1 185 ? -13.586 11.781 -3.738 1.00 76.88 185 SER A O 1
ATOM 1434 N N . LYS A 1 186 ? -12.282 11.163 -5.451 1.00 83.75 186 LYS A N 1
ATOM 1435 C CA . LYS A 1 186 ? -12.546 9.719 -5.305 1.00 83.75 186 LYS A CA 1
ATOM 1436 C C . LYS A 1 186 ? -11.857 9.141 -4.070 1.00 83.75 186 LYS A C 1
ATOM 1438 O O . LYS A 1 186 ? -12.475 8.361 -3.352 1.00 83.75 186 LYS A O 1
ATOM 1443 N N . ALA A 1 187 ? -10.610 9.537 -3.805 1.00 84.06 187 ALA A N 1
ATOM 1444 C CA . ALA A 1 187 ? -9.897 9.131 -2.592 1.00 84.06 187 ALA A CA 1
ATOM 1445 C C . ALA A 1 187 ? -10.628 9.618 -1.328 1.00 84.06 187 ALA A C 1
ATOM 1447 O O . ALA A 1 187 ? -10.820 8.851 -0.387 1.00 84.06 187 ALA A O 1
ATOM 1448 N N . PHE A 1 188 ? -11.112 10.861 -1.349 1.00 85.06 188 PHE A N 1
ATOM 1449 C CA . PHE A 1 188 ? -11.922 11.445 -0.284 1.00 85.06 188 PHE A CA 1
ATOM 1450 C C . PHE A 1 188 ? -13.243 10.703 -0.075 1.00 85.06 188 PHE A C 1
ATOM 1452 O O . PHE A 1 188 ? -13.585 10.368 1.056 1.00 85.06 188 PHE A O 1
ATOM 1459 N N . GLN A 1 189 ? -13.960 10.398 -1.161 1.00 88.69 189 GLN A N 1
ATOM 1460 C CA . GLN A 1 189 ? -15.218 9.656 -1.089 1.00 88.69 189 GLN A CA 1
ATOM 1461 C C . GLN A 1 189 ? -15.006 8.281 -0.447 1.00 88.69 189 GLN A C 1
ATOM 1463 O O . GLN A 1 189 ? -15.699 7.932 0.505 1.00 88.69 189 GLN A O 1
ATOM 1468 N N . LYS A 1 190 ? -13.976 7.548 -0.895 1.00 90.50 190 LYS A N 1
ATOM 1469 C CA . LYS A 1 190 ? -13.589 6.265 -0.295 1.00 90.50 190 LYS A CA 1
ATOM 1470 C C . LYS A 1 190 ? -13.253 6.404 1.184 1.00 90.50 190 LYS A C 1
ATOM 1472 O O . LYS A 1 190 ? -13.634 5.540 1.961 1.00 90.50 190 LYS A O 1
ATOM 1477 N N . LEU A 1 191 ? -12.545 7.464 1.575 1.00 91.94 191 LEU A N 1
ATOM 1478 C CA . LEU A 1 191 ? -12.187 7.708 2.970 1.00 91.94 191 LEU A CA 1
ATOM 1479 C C . LEU A 1 191 ? -13.428 7.937 3.849 1.00 91.94 191 LEU A C 1
ATOM 1481 O O . LEU A 1 191 ? -13.505 7.361 4.929 1.00 91.94 191 LEU A O 1
ATOM 1485 N N . ILE A 1 192 ? -14.405 8.725 3.385 1.00 89.31 192 ILE A N 1
ATOM 1486 C CA . ILE A 1 192 ? -15.651 8.989 4.130 1.00 89.31 192 ILE A CA 1
ATOM 1487 C C . ILE A 1 192 ? -16.519 7.734 4.246 1.00 89.31 192 ILE A C 1
ATOM 1489 O O . ILE A 1 192 ? -17.114 7.479 5.293 1.00 89.31 192 ILE A O 1
ATOM 1493 N N . GLU A 1 193 ? -16.625 6.961 3.169 1.00 92.38 193 GLU A N 1
ATOM 1494 C CA . GLU A 1 193 ? -17.469 5.764 3.123 1.00 92.38 193 GLU A CA 1
ATOM 1495 C C . GLU A 1 193 ? -16.862 4.582 3.883 1.00 92.38 193 GLU A C 1
ATOM 1497 O O . GLU A 1 193 ? -17.564 3.622 4.213 1.00 92.38 193 GLU A O 1
ATOM 1502 N N . ARG A 1 194 ? -15.561 4.632 4.185 1.00 95.25 194 ARG A N 1
ATOM 1503 C CA . ARG A 1 194 ? -14.847 3.516 4.793 1.00 95.25 194 ARG A CA 1
ATOM 1504 C C . ARG A 1 194 ? -15.251 3.308 6.252 1.00 95.25 194 ARG A C 1
ATOM 1506 O O . ARG A 1 194 ? -14.801 4.005 7.159 1.00 95.25 194 ARG A O 1
ATOM 1513 N N . LYS A 1 195 ? -16.016 2.242 6.481 1.00 96.19 195 LYS A N 1
ATOM 1514 C CA . LYS A 1 195 ? -16.311 1.680 7.807 1.00 96.19 195 LYS A CA 1
ATOM 1515 C C . LYS A 1 195 ? -15.646 0.322 7.981 1.00 96.19 195 LYS A C 1
ATOM 1517 O O . LYS A 1 195 ? -15.444 -0.374 6.983 1.00 96.19 195 LYS A O 1
ATOM 1522 N N . GLN A 1 196 ? -15.301 -0.029 9.216 1.00 96.50 196 GLN A N 1
ATOM 1523 C CA . GLN A 1 196 ? -14.787 -1.347 9.579 1.00 96.50 196 GLN A CA 1
ATOM 1524 C C . GLN A 1 196 ? -15.837 -2.413 9.243 1.00 96.50 196 GLN A C 1
ATOM 1526 O O . GLN A 1 196 ? -17.004 -2.262 9.610 1.00 96.50 196 GLN A O 1
ATOM 1531 N N . GLN A 1 197 ? -15.436 -3.467 8.529 1.00 94.12 197 GLN A N 1
ATOM 1532 C CA . GLN A 1 197 ? -16.341 -4.579 8.206 1.00 94.12 197 GLN A CA 1
ATOM 1533 C C . GLN A 1 197 ? -16.592 -5.467 9.439 1.00 94.12 197 GLN A C 1
ATOM 1535 O O . GLN A 1 197 ? -15.748 -5.499 10.339 1.00 94.12 197 GLN A O 1
ATOM 1540 N N . PRO A 1 198 ? -17.722 -6.198 9.518 1.00 90.19 198 PRO A N 1
ATOM 1541 C CA . PRO A 1 198 ? -18.066 -7.020 10.685 1.00 90.19 198 PRO A CA 1
ATOM 1542 C C . PRO A 1 198 ? -17.000 -8.062 11.059 1.00 90.19 198 PRO A C 1
ATOM 1544 O O . PRO A 1 198 ? -16.740 -8.283 12.240 1.00 90.19 198 PRO A O 1
ATOM 1547 N N . ASP A 1 199 ? -16.344 -8.642 10.062 1.00 90.44 199 ASP A N 1
ATOM 1548 C CA . ASP A 1 199 ? -15.298 -9.667 10.148 1.00 90.44 199 ASP A CA 1
ATOM 1549 C C . ASP A 1 199 ? -13.869 -9.093 10.102 1.00 90.44 199 ASP A C 1
ATOM 1551 O O . ASP A 1 199 ? -12.887 -9.810 10.282 1.00 90.44 199 ASP A O 1
ATOM 1555 N N . GLU A 1 200 ? -13.727 -7.785 9.894 1.00 93.38 200 GLU A N 1
ATOM 1556 C CA . GLU A 1 200 ? -12.428 -7.135 9.788 1.00 93.38 200 GLU A CA 1
ATOM 1557 C C . GLU A 1 200 ? -11.832 -6.822 11.169 1.00 93.38 200 GLU A C 1
ATOM 1559 O O . GLU A 1 200 ? -12.500 -6.254 12.045 1.00 93.38 200 GLU A O 1
ATOM 1564 N N . SER A 1 201 ? -10.543 -7.137 11.336 1.00 94.38 201 SER A N 1
ATOM 1565 C CA . SER A 1 201 ? -9.768 -6.786 12.528 1.00 94.38 201 SER A CA 1
ATOM 1566 C C . SER A 1 201 ? -9.510 -5.280 12.619 1.00 94.38 201 SER A C 1
ATOM 1568 O O . SER A 1 201 ? -9.402 -4.578 11.608 1.00 94.38 201 SER A O 1
ATOM 1570 N N . VAL A 1 202 ? -9.350 -4.774 13.842 1.00 95.38 202 VAL A N 1
ATOM 1571 C CA . VAL A 1 202 ? -9.044 -3.353 14.078 1.00 95.38 202 VAL A CA 1
ATOM 1572 C C . VAL A 1 202 ? -7.766 -2.914 13.354 1.00 95.38 202 VAL A C 1
ATOM 1574 O O . VAL A 1 202 ? -7.730 -1.827 12.779 1.00 95.38 202 VAL A O 1
ATOM 1577 N N . THR A 1 203 ? -6.735 -3.762 13.329 1.00 95.69 203 THR A N 1
ATOM 1578 C CA . THR A 1 203 ? -5.458 -3.467 12.660 1.00 95.69 203 THR A CA 1
ATOM 1579 C C . THR A 1 203 ? -5.627 -3.311 11.147 1.00 95.69 203 THR A C 1
ATOM 1581 O O . THR A 1 203 ? -5.164 -2.324 10.580 1.00 95.69 203 THR A O 1
ATOM 1584 N N . ASN A 1 204 ? -6.361 -4.219 10.493 1.00 95.56 204 ASN A N 1
ATOM 1585 C CA . ASN A 1 204 ? -6.592 -4.147 9.045 1.00 95.56 204 ASN A CA 1
ATOM 1586 C C . ASN A 1 204 ? -7.398 -2.895 8.660 1.00 95.56 204 ASN A C 1
ATOM 1588 O O . ASN A 1 204 ? -7.099 -2.224 7.662 1.00 95.56 204 ASN A O 1
ATOM 1592 N N . TYR A 1 205 ? -8.392 -2.549 9.484 1.00 97.00 205 TYR A N 1
ATOM 1593 C CA . TYR A 1 205 ? -9.161 -1.320 9.325 1.00 97.00 205 TYR A CA 1
ATOM 1594 C C . TYR A 1 205 ? -8.278 -0.077 9.474 1.00 97.00 205 TYR A C 1
ATOM 1596 O O . TYR A 1 205 ? -8.315 0.819 8.625 1.00 97.00 205 TYR A O 1
ATOM 1604 N N . TYR A 1 206 ? -7.448 -0.044 10.516 1.00 97.06 206 TYR A N 1
ATOM 1605 C CA . TYR A 1 206 ? -6.505 1.038 10.774 1.00 97.06 206 TYR A CA 1
ATOM 1606 C C . TYR A 1 206 ? -5.551 1.265 9.596 1.00 97.06 206 TYR A C 1
ATOM 1608 O O . TYR A 1 206 ? -5.481 2.378 9.067 1.00 97.06 206 TYR A O 1
ATOM 1616 N N . ASP A 1 207 ? -4.879 0.208 9.134 1.00 95.56 207 ASP A N 1
ATOM 1617 C CA . ASP A 1 207 ? -3.920 0.287 8.029 1.00 95.56 207 ASP A CA 1
ATOM 1618 C C . ASP A 1 207 ? -4.594 0.781 6.745 1.00 95.56 207 ASP A C 1
ATOM 1620 O O . ASP A 1 207 ? -4.043 1.602 6.003 1.00 95.56 207 ASP A O 1
ATOM 1624 N N . SER A 1 208 ? -5.833 0.339 6.506 1.00 94.69 208 SER A N 1
ATOM 1625 C CA . SER A 1 208 ? -6.643 0.797 5.377 1.00 94.69 208 SER A CA 1
ATOM 1626 C C . SER A 1 208 ? -6.921 2.300 5.436 1.00 94.69 208 SER A C 1
ATOM 1628 O O . SER A 1 208 ? -6.753 2.989 4.427 1.00 94.69 208 SER A O 1
ATOM 1630 N N . ILE A 1 209 ? -7.339 2.824 6.594 1.00 95.31 209 ILE A N 1
ATOM 1631 C CA . ILE A 1 209 ? -7.639 4.252 6.772 1.00 95.31 209 ILE A CA 1
ATOM 1632 C C . ILE A 1 209 ? -6.372 5.094 6.645 1.00 95.31 209 ILE A C 1
ATOM 1634 O O . ILE A 1 209 ? -6.375 6.070 5.897 1.00 95.31 209 ILE A O 1
ATOM 1638 N N . VAL A 1 210 ? -5.271 4.707 7.296 1.00 93.88 210 VAL A N 1
ATOM 1639 C CA . VAL A 1 210 ? -3.992 5.433 7.198 1.00 93.88 210 VAL A CA 1
ATOM 1640 C C . VAL A 1 210 ? -3.516 5.498 5.744 1.00 93.88 210 VAL A C 1
ATOM 1642 O O . VAL A 1 210 ? -3.109 6.560 5.266 1.00 93.88 210 VAL A O 1
ATOM 1645 N N . LYS A 1 211 ? -3.648 4.395 5.000 1.00 91.38 211 LYS A N 1
ATOM 1646 C CA . LYS A 1 211 ? -3.319 4.343 3.571 1.00 91.38 211 LYS A CA 1
ATOM 1647 C C . LYS A 1 211 ? -4.220 5.250 2.729 1.00 91.38 211 LYS A C 1
ATOM 1649 O O . LYS A 1 211 ? -3.722 5.914 1.822 1.00 91.38 211 LYS A O 1
ATOM 1654 N N . LEU A 1 212 ? -5.524 5.297 3.004 1.00 91.12 212 LEU A N 1
ATOM 1655 C CA . LEU A 1 212 ? -6.460 6.192 2.310 1.00 91.12 212 LEU A CA 1
ATOM 1656 C C . LEU A 1 212 ? -6.178 7.667 2.619 1.00 91.12 212 LEU A C 1
ATOM 1658 O O . LEU A 1 212 ? -6.158 8.476 1.693 1.00 91.12 212 LEU A O 1
ATOM 1662 N N . CYS A 1 213 ? -5.888 8.006 3.877 1.00 91.50 213 CYS A N 1
ATOM 1663 C CA . CYS A 1 213 ? -5.478 9.351 4.279 1.00 91.50 213 CYS A CA 1
ATOM 1664 C C . CYS A 1 213 ? -4.212 9.785 3.535 1.00 91.50 213 CYS A C 1
ATOM 1666 O O . CYS A 1 213 ? -4.209 10.847 2.926 1.00 91.50 213 CYS A O 1
ATOM 1668 N N . SER A 1 214 ? -3.182 8.932 3.499 1.00 88.50 214 SER A N 1
ATOM 1669 C CA . SER A 1 214 ? -1.931 9.210 2.781 1.00 88.50 214 SER A CA 1
ATOM 1670 C C . SER A 1 214 ? -2.138 9.407 1.273 1.00 88.50 214 SER A C 1
ATOM 1672 O O . SER A 1 214 ? -1.482 10.256 0.673 1.00 88.50 214 SER A O 1
ATOM 1674 N N . LYS A 1 215 ? -3.068 8.662 0.659 1.00 84.69 215 LYS A N 1
ATOM 1675 C CA . LYS A 1 215 ? -3.429 8.826 -0.759 1.00 84.69 215 LYS A CA 1
ATOM 1676 C C . LYS A 1 215 ? -4.199 10.111 -1.045 1.00 84.69 215 LYS A C 1
ATOM 1678 O O . LYS A 1 215 ? -4.016 10.693 -2.108 1.00 84.69 215 LYS A O 1
ATOM 1683 N N . TYR A 1 216 ? -5.095 10.504 -0.145 1.00 86.62 216 TYR A N 1
ATOM 1684 C CA . TYR A 1 216 ? -5.880 11.726 -0.285 1.00 86.62 216 TYR A CA 1
ATOM 1685 C C . TYR A 1 216 ? -5.011 12.972 -0.071 1.00 86.62 216 TYR A C 1
ATOM 1687 O O . TYR A 1 216 ? -5.000 13.865 -0.915 1.00 86.62 216 TYR A O 1
ATOM 1695 N N . ASP A 1 217 ? -4.274 13.008 1.040 1.00 85.06 217 ASP A N 1
ATOM 1696 C CA . ASP A 1 217 ? -3.347 14.079 1.392 1.00 85.06 217 ASP A CA 1
ATOM 1697 C C . ASP A 1 217 ? -2.228 13.533 2.306 1.00 85.06 217 ASP A C 1
ATOM 1699 O O . ASP A 1 217 ? -2.469 13.247 3.484 1.00 85.06 217 ASP A O 1
ATOM 1703 N N . PRO A 1 218 ? -0.979 13.426 1.814 1.00 86.12 218 PRO A N 1
ATOM 1704 C CA . PRO A 1 218 ? 0.160 12.993 2.623 1.00 86.12 218 PRO A CA 1
ATOM 1705 C C . PRO A 1 218 ? 0.444 13.877 3.846 1.00 86.12 218 PRO A C 1
ATOM 1707 O O . PRO A 1 218 ? 1.140 13.438 4.759 1.00 86.12 218 PRO A O 1
ATOM 1710 N N . LYS A 1 219 ? -0.053 15.120 3.865 1.00 87.19 219 LYS A N 1
ATOM 1711 C CA . LYS A 1 219 ? 0.129 16.090 4.955 1.00 87.19 219 LYS A CA 1
ATOM 1712 C C . LYS A 1 219 ? -1.130 16.245 5.814 1.00 87.19 219 LYS A C 1
ATOM 1714 O O . LYS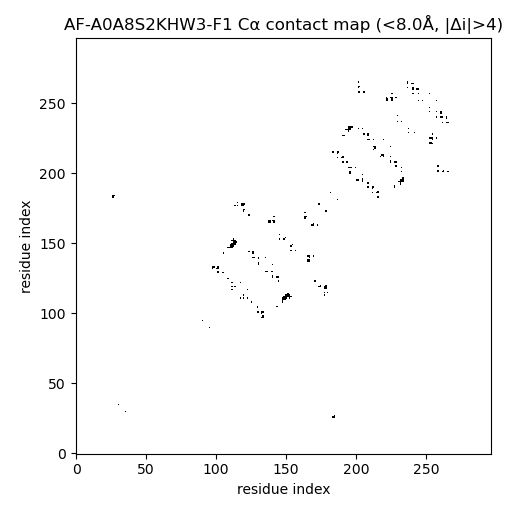 A 1 219 ? -1.252 17.235 6.538 1.00 87.19 219 LYS A O 1
ATOM 1719 N N . LEU A 1 220 ? -2.057 15.284 5.752 1.00 89.19 220 LEU A N 1
ATOM 1720 C CA . LEU A 1 220 ? -3.288 15.334 6.530 1.00 89.19 220 LEU A CA 1
ATOM 1721 C C . LEU A 1 220 ? -2.975 15.412 8.040 1.00 89.19 220 LEU A C 1
ATOM 1723 O O . LEU A 1 220 ? -2.199 14.597 8.546 1.00 89.19 220 LEU A O 1
ATOM 1727 N N . PRO A 1 221 ? -3.587 16.348 8.790 1.00 92.44 221 PRO A N 1
ATOM 1728 C CA . PRO A 1 221 ? -3.342 16.478 10.220 1.00 92.44 221 PRO A CA 1
ATOM 1729 C C . PRO A 1 221 ? -3.677 15.201 10.994 1.00 92.44 221 PRO A C 1
ATOM 1731 O O . PRO A 1 221 ? -4.735 14.600 10.798 1.00 92.44 221 PRO A O 1
ATOM 1734 N N . THR A 1 222 ? -2.829 14.854 11.961 1.00 92.56 222 THR A N 1
ATOM 1735 C CA . THR A 1 222 ? -2.975 13.687 12.845 1.00 92.56 222 THR A CA 1
ATOM 1736 C C . THR A 1 222 ? -4.378 13.570 13.451 1.00 92.56 222 THR A C 1
ATOM 1738 O O . THR A 1 222 ? -4.992 12.504 13.400 1.00 92.56 222 THR A O 1
ATOM 1741 N N . LYS A 1 223 ? -4.939 14.685 13.940 1.00 91.25 223 LYS A N 1
ATOM 1742 C CA . LYS A 1 223 ? -6.296 14.737 14.509 1.00 91.25 223 LYS A CA 1
ATOM 1743 C C . LYS A 1 223 ? -7.387 14.340 13.511 1.00 91.25 223 LYS A C 1
ATOM 1745 O O . LYS A 1 223 ? -8.364 13.699 13.886 1.00 91.25 223 LYS A O 1
ATOM 1750 N N . MET A 1 224 ? -7.224 14.688 12.235 1.00 90.81 224 MET A N 1
ATOM 1751 C CA . MET A 1 224 ? -8.184 14.315 11.192 1.00 90.81 224 MET A CA 1
ATOM 1752 C C . MET A 1 224 ? -8.129 12.819 10.894 1.00 90.81 224 MET A C 1
ATOM 1754 O O . MET A 1 224 ? -9.177 12.204 10.714 1.00 90.81 224 MET A O 1
ATOM 1758 N N . ILE A 1 225 ? -6.936 12.218 10.917 1.00 94.12 225 ILE A N 1
ATOM 1759 C CA . ILE A 1 225 ? -6.775 10.765 10.770 1.00 94.12 225 ILE A CA 1
ATOM 1760 C C . ILE A 1 225 ? -7.486 10.041 11.921 1.00 94.12 225 ILE A C 1
ATOM 1762 O O . ILE A 1 225 ? -8.269 9.126 11.671 1.00 94.12 225 ILE A O 1
ATOM 1766 N N . VAL A 1 226 ? -7.281 10.488 13.167 1.00 94.38 226 VAL A N 1
ATOM 1767 C CA . VAL A 1 226 ? -7.974 9.938 14.349 1.00 94.38 226 VAL A CA 1
ATOM 1768 C C . VAL A 1 226 ? -9.491 10.089 14.219 1.00 94.38 226 VAL A C 1
ATOM 1770 O O . VAL A 1 226 ? -10.220 9.129 14.444 1.00 94.38 226 VAL A O 1
ATOM 1773 N N . SER A 1 227 ? -9.981 11.245 13.765 1.00 92.50 227 SER A N 1
ATOM 1774 C CA . SER A 1 227 ? -11.415 11.449 13.531 1.00 92.50 227 SER A CA 1
ATOM 1775 C C . SER A 1 227 ? -11.985 10.491 12.475 1.00 92.50 227 SER A C 1
ATOM 1777 O O . SER A 1 227 ? -13.073 9.945 12.663 1.00 92.50 227 SER A O 1
ATOM 1779 N N . CYS A 1 228 ? -11.251 10.227 11.387 1.00 93.12 228 CYS A N 1
ATOM 1780 C CA . CYS A 1 228 ? -11.661 9.245 10.377 1.00 93.12 228 CYS A CA 1
ATOM 1781 C C . CYS A 1 228 ? -11.760 7.832 10.976 1.00 93.12 228 CYS A C 1
ATOM 1783 O O . CYS A 1 228 ? -12.756 7.143 10.753 1.00 93.12 228 CYS A O 1
ATOM 1785 N N . LEU A 1 229 ? -10.768 7.437 11.780 1.00 95.69 229 LEU A N 1
ATOM 1786 C CA . LEU A 1 229 ? -10.733 6.148 12.476 1.00 95.69 229 LEU A CA 1
ATOM 1787 C C . LEU A 1 229 ? -11.908 5.990 13.458 1.00 95.69 229 LEU A C 1
ATOM 1789 O O . LEU A 1 229 ? -12.621 4.989 13.424 1.00 95.69 229 LEU A O 1
ATOM 1793 N N . GLU A 1 230 ? -12.169 6.991 14.300 1.00 94.00 230 GLU A N 1
ATOM 1794 C CA . GLU A 1 230 ? -13.285 6.967 15.257 1.00 94.00 230 GLU A CA 1
ATOM 1795 C C . GLU A 1 230 ? -14.660 6.911 14.582 1.00 94.00 230 GLU A C 1
ATOM 1797 O O . GLU A 1 230 ? -15.628 6.374 15.136 1.00 94.00 230 GLU A O 1
ATOM 1802 N N . ASN A 1 231 ? -14.788 7.524 13.406 1.00 92.75 231 ASN A N 1
ATOM 1803 C CA . ASN A 1 231 ? -16.064 7.608 12.715 1.00 92.75 231 ASN A CA 1
ATOM 1804 C C . ASN A 1 231 ? -16.463 6.279 12.078 1.00 92.75 231 ASN A C 1
ATOM 1806 O O . ASN A 1 231 ? -17.647 5.932 12.154 1.00 92.75 231 ASN A O 1
ATOM 1810 N N . GLY A 1 232 ? -15.504 5.545 11.512 1.00 93.25 232 GLY A N 1
ATOM 1811 C CA . GLY A 1 232 ? -15.768 4.298 10.800 1.00 93.25 232 GLY A CA 1
ATOM 1812 C C . GLY A 1 232 ? -15.575 3.015 11.611 1.00 93.25 232 GLY A C 1
ATOM 1813 O O . GLY A 1 232 ? -15.942 1.960 11.099 1.00 93.25 232 GLY A O 1
ATOM 1814 N N . ILE A 1 233 ? -15.048 3.067 12.838 1.00 95.56 233 ILE A N 1
ATOM 1815 C CA . ILE A 1 233 ? -14.904 1.869 13.682 1.00 95.56 233 ILE A CA 1
ATOM 1816 C C . ILE A 1 233 ? -16.261 1.256 14.076 1.00 95.56 233 ILE A C 1
ATOM 1818 O O . ILE A 1 233 ? -17.269 1.970 14.176 1.00 95.56 233 ILE A O 1
ATOM 1822 N N . LYS A 1 234 ? -16.273 -0.063 14.315 1.00 94.69 234 LYS A N 1
ATOM 1823 C CA . LYS A 1 234 ? -17.435 -0.846 14.772 1.00 94.69 234 LYS A CA 1
ATOM 1824 C C . LYS A 1 234 ? -18.158 -0.185 15.945 1.00 94.69 234 LYS A C 1
ATOM 1826 O O . LYS A 1 234 ? -17.529 0.303 16.886 1.00 94.69 234 LYS A O 1
ATOM 1831 N N . THR A 1 235 ? -19.488 -0.174 15.898 1.00 90.69 235 THR A N 1
ATOM 1832 C CA . THR A 1 235 ? -20.344 0.473 16.904 1.00 90.69 235 THR A CA 1
ATOM 1833 C C . THR A 1 235 ? -20.151 -0.097 18.303 1.00 90.69 235 THR A C 1
ATOM 1835 O O . THR A 1 235 ? -20.201 0.659 19.276 1.00 90.69 235 THR A O 1
ATOM 1838 N N . GLU A 1 236 ? -19.868 -1.394 18.385 1.00 90.38 236 GLU A N 1
ATOM 1839 C CA . GLU A 1 236 ? -19.656 -2.154 19.618 1.00 90.38 236 GLU A CA 1
ATOM 1840 C C . GLU A 1 236 ? -18.387 -1.684 20.342 1.00 90.38 236 GLU A C 1
ATOM 1842 O O . GLU A 1 236 ? -18.383 -1.543 21.561 1.00 90.38 236 GLU A O 1
ATOM 1847 N N . LEU A 1 237 ? -17.334 -1.356 19.586 1.00 92.06 237 LEU A N 1
ATOM 1848 C CA . LEU A 1 237 ? -16.058 -0.859 20.113 1.00 92.06 237 LEU A CA 1
ATOM 1849 C C . LEU A 1 237 ? -16.076 0.663 20.327 1.00 92.06 237 LEU A C 1
ATOM 1851 O O . LEU A 1 237 ? -15.463 1.201 21.253 1.00 92.06 237 LEU A O 1
ATOM 1855 N N . LYS A 1 238 ? -16.800 1.387 19.467 1.00 93.44 238 LYS A N 1
ATOM 1856 C CA . LYS A 1 238 ? -16.763 2.853 19.348 1.00 93.44 238 LYS A CA 1
ATOM 1857 C C . LYS A 1 238 ? -16.992 3.583 20.665 1.00 93.44 238 LYS A C 1
ATOM 1859 O O . LYS A 1 238 ? -16.298 4.557 20.955 1.00 93.44 238 LYS A O 1
ATOM 1864 N N . THR A 1 239 ? -17.977 3.153 21.449 1.00 91.88 239 THR A N 1
ATOM 1865 C CA . THR A 1 239 ? -18.328 3.828 22.708 1.00 91.88 239 THR A CA 1
ATOM 1866 C C . THR A 1 239 ? -17.192 3.737 23.718 1.00 91.88 239 THR A C 1
ATOM 1868 O O . THR A 1 239 ? -16.845 4.742 24.343 1.00 91.88 239 THR A O 1
ATOM 1871 N N . GLN A 1 240 ? -16.600 2.555 23.859 1.00 92.38 240 GLN A N 1
ATOM 1872 C CA . GLN A 1 240 ? -15.567 2.310 24.852 1.00 92.38 240 GLN A CA 1
ATOM 1873 C C . GLN A 1 240 ? -14.228 2.922 24.433 1.00 92.38 240 GLN A C 1
ATOM 1875 O O . GLN A 1 240 ? -13.605 3.620 25.233 1.00 92.38 240 GLN A O 1
ATOM 1880 N N . ILE A 1 241 ? -13.865 2.821 23.152 1.00 93.75 241 ILE A N 1
ATOM 1881 C CA . ILE A 1 241 ? -12.690 3.507 22.596 1.00 93.75 241 ILE A CA 1
ATOM 1882 C C . ILE A 1 241 ? -12.789 5.018 22.821 1.00 93.75 241 ILE A C 1
ATOM 1884 O O . ILE A 1 241 ? -11.848 5.622 23.328 1.00 93.75 241 ILE A O 1
ATOM 1888 N N . LYS A 1 242 ? -13.943 5.639 22.539 1.00 92.81 242 LYS A N 1
ATOM 1889 C CA . LYS A 1 242 ? -14.137 7.079 22.785 1.00 92.81 242 LYS A CA 1
ATOM 1890 C C . LYS A 1 242 ? -13.983 7.464 24.253 1.00 92.81 242 LYS A C 1
ATOM 1892 O O . LYS A 1 242 ? -13.508 8.557 24.546 1.00 92.81 242 LYS A O 1
ATOM 1897 N N . ARG A 1 243 ? -14.410 6.608 25.185 1.00 92.50 243 ARG A N 1
ATOM 1898 C CA . ARG A 1 243 ? -14.222 6.853 26.624 1.00 92.50 243 ARG A CA 1
ATOM 1899 C C . ARG A 1 243 ? -12.745 6.813 26.998 1.00 92.50 243 ARG A C 1
ATOM 1901 O O . ARG A 1 243 ? -12.291 7.726 27.673 1.00 92.50 243 ARG A O 1
ATOM 1908 N N . GLN A 1 244 ? -12.010 5.813 26.519 1.00 92.12 244 GLN A N 1
ATOM 1909 C CA . GLN A 1 244 ? -10.575 5.664 26.776 1.00 92.12 244 GLN A CA 1
ATOM 1910 C C . GLN A 1 244 ? -9.759 6.801 26.143 1.00 92.12 244 GLN A C 1
ATOM 1912 O O . GLN A 1 244 ? -8.916 7.398 26.803 1.00 92.12 244 GLN A O 1
ATOM 1917 N N . MET A 1 245 ? -10.069 7.179 24.900 1.00 92.69 245 MET A N 1
ATOM 1918 C CA . MET A 1 245 ? -9.421 8.299 24.205 1.00 92.69 245 MET A CA 1
ATOM 1919 C C . MET A 1 245 ? -9.615 9.636 24.935 1.00 92.69 245 MET A C 1
ATOM 1921 O O . MET A 1 245 ? -8.702 10.453 24.959 1.00 92.69 245 MET A O 1
ATOM 1925 N N . LYS A 1 246 ? -10.765 9.853 25.592 1.00 92.69 246 LYS A N 1
ATOM 1926 C CA . LYS A 1 246 ? -11.021 11.057 26.407 1.00 92.69 246 LYS A CA 1
ATOM 1927 C C . LYS A 1 246 ? -10.163 11.162 27.669 1.00 92.69 246 LYS A C 1
ATOM 1929 O O . LYS A 1 246 ? -10.095 12.245 28.241 1.00 92.69 246 LYS A O 1
ATOM 1934 N N . LEU A 1 247 ? -9.559 10.066 28.126 1.00 92.94 247 LEU A N 1
ATOM 1935 C CA . LEU A 1 247 ? -8.632 10.085 29.262 1.00 92.94 247 LEU A CA 1
ATOM 1936 C C . LEU A 1 247 ? -7.238 10.582 28.857 1.00 92.94 247 LEU A C 1
ATOM 1938 O O . LEU A 1 247 ? -6.428 10.894 29.724 1.00 92.94 247 LEU A O 1
ATOM 1942 N N . ILE A 1 248 ? -6.965 10.649 27.553 1.00 91.56 248 ILE A N 1
ATOM 1943 C CA . ILE A 1 248 ? -5.689 11.076 26.986 1.00 91.56 248 ILE A CA 1
ATOM 1944 C C . ILE A 1 248 ? -5.814 12.551 26.575 1.00 91.56 248 ILE A C 1
ATOM 1946 O O . ILE A 1 248 ? -6.810 12.900 25.926 1.00 91.56 248 ILE A O 1
ATOM 1950 N N . PRO A 1 249 ? -4.836 13.415 26.912 1.00 91.00 249 PRO A N 1
ATOM 1951 C CA . PRO A 1 249 ? -4.811 14.802 26.455 1.00 91.00 249 PRO A CA 1
ATO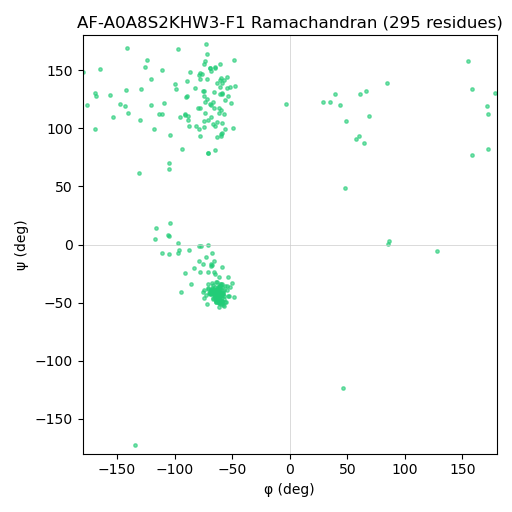M 1952 C C . PRO A 1 249 ? -4.971 14.906 24.932 1.00 91.00 249 PRO A C 1
ATOM 1954 O O . PRO A 1 249 ? -4.377 14.141 24.172 1.00 91.00 249 PRO A O 1
ATOM 1957 N N . GLU A 1 250 ? -5.811 15.831 24.467 1.00 86.38 250 GLU A N 1
ATOM 1958 C CA . GLU A 1 250 ? -6.208 15.912 23.051 1.00 86.38 250 GLU A CA 1
ATOM 1959 C C . GLU A 1 250 ? -5.042 16.256 22.105 1.00 86.38 250 GLU A C 1
ATOM 1961 O O . GLU A 1 250 ? -5.064 15.955 20.911 1.00 86.38 250 GLU A O 1
ATOM 1966 N N . ASP A 1 251 ? -4.018 16.924 22.621 1.00 89.06 251 ASP A N 1
ATOM 1967 C CA . ASP A 1 251 ? -2.769 17.242 21.934 1.00 89.06 251 ASP A CA 1
ATOM 1968 C C . ASP A 1 251 ? -1.881 16.013 21.701 1.00 89.06 251 ASP A C 1
ATOM 1970 O O . ASP A 1 251 ? -1.119 15.986 20.734 1.00 89.06 251 ASP A O 1
ATOM 1974 N N . GLU A 1 252 ? -2.045 14.964 22.505 1.00 92.19 252 GLU A N 1
ATOM 1975 C CA . GLU A 1 252 ? -1.331 13.697 22.350 1.00 92.19 252 GLU A CA 1
ATOM 1976 C C . GLU A 1 252 ? -2.045 12.720 21.409 1.00 92.19 252 GLU A C 1
ATOM 1978 O O . GLU A 1 252 ? -1.514 11.652 21.109 1.00 92.19 252 GLU A O 1
ATOM 1983 N N . TRP A 1 253 ? -3.240 13.047 20.905 1.00 93.00 253 TRP A N 1
ATOM 1984 C CA . TRP A 1 253 ? -4.004 12.129 20.062 1.00 93.00 253 TRP A CA 1
ATOM 1985 C C . TRP A 1 253 ? -3.258 11.784 18.774 1.00 93.00 253 TRP A C 1
ATOM 1987 O O . TRP A 1 253 ? -3.101 12.602 17.864 1.00 93.00 253 TRP A O 1
ATOM 1997 N N . THR A 1 254 ? -2.861 10.518 18.670 1.00 95.25 254 THR A N 1
ATOM 1998 C CA . THR A 1 254 ? -2.211 9.960 17.486 1.00 95.25 254 THR A CA 1
ATOM 1999 C C . THR A 1 254 ? -2.945 8.716 16.985 1.00 95.25 254 THR A C 1
ATOM 2001 O O . THR A 1 254 ? -3.546 7.990 17.780 1.00 95.25 254 THR A O 1
ATOM 2004 N N . PRO A 1 255 ? -2.858 8.408 15.675 1.00 94.88 255 PRO A N 1
ATOM 2005 C CA . PRO A 1 255 ? -3.355 7.157 15.111 1.00 94.88 255 PRO A CA 1
ATOM 2006 C C . PRO A 1 255 ? -2.818 5.925 15.854 1.00 94.88 255 PRO A C 1
ATOM 2008 O O . PRO A 1 255 ? -3.554 4.972 16.077 1.00 94.88 255 PRO A O 1
ATOM 2011 N N . GLN A 1 256 ? -1.565 5.967 16.313 1.00 95.75 256 GLN A N 1
ATOM 2012 C CA . GLN A 1 256 ? -0.944 4.859 17.041 1.00 95.75 256 GLN A CA 1
ATOM 2013 C C . GLN A 1 256 ? -1.549 4.652 18.432 1.00 95.75 256 GLN A C 1
ATOM 2015 O O . GLN A 1 256 ? -1.796 3.517 18.839 1.00 95.75 256 GLN A O 1
ATOM 2020 N N . ILE A 1 257 ? -1.833 5.739 19.153 1.00 95.44 257 ILE A N 1
ATOM 2021 C CA . ILE A 1 257 ? -2.546 5.663 20.432 1.00 95.44 257 ILE A CA 1
ATOM 2022 C C . ILE A 1 257 ? -3.957 5.120 20.219 1.00 95.44 257 ILE A C 1
ATOM 2024 O O . ILE A 1 257 ? -4.363 4.205 20.935 1.00 95.44 257 ILE A O 1
ATOM 2028 N N . PHE A 1 258 ? -4.664 5.615 19.199 1.00 96.38 258 PHE A N 1
ATOM 2029 C CA . PHE A 1 258 ? -5.972 5.082 18.829 1.00 96.38 258 PHE A CA 1
ATOM 2030 C C . PHE A 1 258 ? -5.904 3.573 18.565 1.00 96.38 258 PHE A C 1
ATOM 2032 O O . PHE A 1 258 ? -6.687 2.822 19.137 1.00 96.38 258 PHE A O 1
ATOM 2039 N N . LEU A 1 259 ? -4.946 3.116 17.750 1.00 96.88 259 LEU A N 1
ATOM 2040 C CA . LEU A 1 259 ? -4.774 1.698 17.432 1.00 96.88 259 LEU A CA 1
ATOM 2041 C C . LEU A 1 259 ? -4.538 0.866 18.695 1.00 96.88 259 LEU A C 1
ATOM 2043 O O . LEU A 1 259 ? -5.141 -0.192 18.848 1.00 96.88 259 LEU A O 1
ATOM 2047 N N . LYS A 1 260 ? -3.690 1.343 19.611 1.00 96.00 260 LYS A N 1
ATOM 2048 C CA . LYS A 1 260 ? -3.415 0.654 20.877 1.00 96.00 260 LYS A CA 1
ATOM 2049 C C . LYS A 1 260 ? -4.678 0.509 21.728 1.00 96.00 260 LYS A C 1
ATOM 2051 O O . LYS A 1 260 ? -4.966 -0.584 22.203 1.00 96.00 260 LYS A O 1
ATOM 2056 N N . VAL A 1 261 ? -5.440 1.591 21.894 1.00 95.62 261 VAL A N 1
ATOM 2057 C CA . VAL A 1 261 ? -6.711 1.578 22.638 1.00 95.62 261 VAL A CA 1
ATOM 2058 C C . VAL A 1 261 ? -7.718 0.638 21.975 1.00 95.62 261 VAL A C 1
ATOM 2060 O O . VAL A 1 261 ? -8.345 -0.172 22.651 1.00 95.62 261 VAL A O 1
ATOM 2063 N N . ALA A 1 262 ? -7.849 0.721 20.653 1.00 95.12 262 ALA A N 1
ATOM 2064 C CA . ALA A 1 262 ? -8.811 -0.059 19.892 1.00 95.12 262 ALA A CA 1
ATOM 2065 C C . ALA A 1 262 ? -8.495 -1.562 19.891 1.00 95.12 262 ALA A C 1
ATOM 2067 O O . ALA A 1 262 ? -9.413 -2.368 19.989 1.00 95.12 262 ALA A O 1
ATOM 2068 N N . ARG A 1 263 ? -7.213 -1.944 19.824 1.00 95.75 263 ARG A N 1
ATOM 2069 C CA . ARG A 1 263 ? -6.783 -3.347 19.921 1.00 95.75 263 ARG A CA 1
ATOM 2070 C C . ARG A 1 263 ? -7.080 -3.951 21.284 1.00 95.75 263 ARG A C 1
ATOM 2072 O O . ARG A 1 263 ? -7.645 -5.033 21.339 1.00 95.75 263 ARG A O 1
ATOM 2079 N N . ASN A 1 264 ? -6.744 -3.237 22.358 1.00 94.12 264 ASN A N 1
ATOM 2080 C CA . ASN A 1 264 ? -7.023 -3.711 23.711 1.00 94.12 264 ASN A CA 1
ATOM 2081 C C . ASN A 1 264 ? -8.525 -3.968 23.910 1.00 94.12 264 ASN A C 1
ATOM 2083 O O . ASN A 1 264 ? -8.905 -4.947 24.538 1.00 94.12 264 ASN A O 1
ATOM 2087 N N . GLU A 1 265 ? -9.377 -3.096 23.367 1.00 93.50 265 GLU A N 1
ATOM 2088 C CA . GLU A 1 265 ? -10.828 -3.263 23.462 1.00 93.50 265 GLU A CA 1
ATOM 2089 C C . GLU A 1 265 ? -11.344 -4.450 22.632 1.00 93.50 265 GLU A C 1
ATOM 2091 O O . GLU A 1 265 ? -12.184 -5.209 23.105 1.00 93.50 265 GLU A O 1
ATOM 2096 N N . ASP A 1 266 ? -10.830 -4.632 21.414 1.00 92.00 266 ASP A N 1
ATOM 2097 C CA . ASP A 1 266 ? -11.186 -5.763 20.544 1.00 92.00 266 ASP A CA 1
ATOM 2098 C C . ASP A 1 266 ? -10.798 -7.108 21.185 1.00 92.00 266 ASP A C 1
ATOM 2100 O O . ASP A 1 266 ? -11.583 -8.054 21.174 1.00 92.00 266 ASP A O 1
ATOM 2104 N N . GLU A 1 267 ? -9.622 -7.172 21.819 1.00 92.06 267 GLU A N 1
ATOM 2105 C CA . GLU A 1 267 ? -9.155 -8.338 22.581 1.00 92.06 267 GLU A CA 1
ATOM 2106 C C . GLU A 1 267 ? -10.069 -8.632 23.788 1.00 92.06 267 GLU A C 1
ATOM 2108 O O . GLU A 1 267 ? -10.495 -9.772 23.976 1.00 92.06 267 GLU A O 1
ATOM 2113 N N . LEU A 1 268 ? -10.457 -7.608 24.560 1.00 90.38 268 LEU A N 1
ATOM 2114 C CA . LEU A 1 268 ? -11.370 -7.773 25.699 1.00 90.38 268 LEU A CA 1
ATOM 2115 C C . LEU A 1 268 ? -12.749 -8.301 25.278 1.00 90.38 268 LEU A C 1
ATOM 2117 O O . LEU A 1 268 ? -13.294 -9.184 25.941 1.00 90.38 268 LEU A O 1
ATOM 2121 N N . GLN A 1 269 ? -13.308 -7.802 24.171 1.00 86.50 269 GLN A N 1
ATOM 2122 C CA . GLN A 1 269 ? -14.601 -8.285 23.677 1.00 86.50 269 GLN A CA 1
ATOM 2123 C C . GLN A 1 269 ? -14.531 -9.732 23.181 1.00 86.50 269 GLN A C 1
ATOM 2125 O O . GLN A 1 269 ? -15.470 -10.501 23.404 1.00 86.50 269 GLN A O 1
ATOM 2130 N N . GLN A 1 270 ? -13.428 -10.128 22.543 1.00 86.75 270 GLN A N 1
ATOM 2131 C CA . GLN A 1 270 ? -13.216 -11.518 22.133 1.00 86.75 270 GLN A CA 1
ATOM 2132 C C . GLN A 1 270 ? -13.126 -12.451 23.346 1.00 86.75 270 GLN A C 1
ATOM 2134 O O . GLN A 1 270 ? -13.763 -13.507 23.349 1.00 86.75 270 GLN A O 1
ATOM 2139 N N . ASP A 1 271 ? -12.417 -12.043 24.399 1.00 88.00 271 ASP A N 1
ATOM 2140 C CA . ASP A 1 271 ? -12.318 -12.802 25.648 1.00 88.00 271 ASP A CA 1
ATOM 2141 C C . ASP A 1 271 ? -13.676 -12.954 26.346 1.00 88.00 271 ASP A C 1
ATOM 2143 O O . ASP A 1 271 ? -14.004 -14.030 26.852 1.00 88.00 271 ASP A O 1
ATOM 2147 N N . GLU A 1 272 ? -14.488 -11.896 26.385 1.00 86.44 272 GLU A N 1
ATOM 2148 C CA . GLU A 1 272 ? -15.839 -11.951 26.953 1.00 86.44 272 GLU A CA 1
ATOM 2149 C C . GLU A 1 272 ? -16.762 -12.873 26.151 1.00 86.44 272 GLU A C 1
ATOM 2151 O O . GLU A 1 272 ? -17.479 -13.688 26.738 1.00 86.44 272 GLU A O 1
ATOM 2156 N N . GLN A 1 273 ? -16.708 -12.812 24.818 1.00 82.12 273 GLN A N 1
ATOM 2157 C CA . GLN A 1 273 ? -17.476 -13.709 23.952 1.00 82.12 273 GLN A CA 1
ATOM 2158 C C . GLN A 1 273 ? -17.048 -15.170 24.119 1.00 82.12 273 GLN A C 1
ATOM 2160 O O . GLN A 1 273 ? -17.908 -16.046 24.221 1.00 82.12 273 GLN A O 1
ATOM 2165 N N . GLN A 1 274 ? -15.744 -15.447 24.206 1.00 82.69 274 GLN A N 1
ATOM 2166 C CA . GLN A 1 274 ? -15.240 -16.798 24.464 1.00 82.69 274 GLN A CA 1
ATOM 2167 C C . GLN A 1 274 ? -15.668 -17.310 25.842 1.00 82.69 274 GLN A C 1
ATOM 2169 O O . GLN A 1 274 ? -16.130 -18.446 25.957 1.00 82.69 274 GLN A O 1
ATOM 2174 N N . LYS A 1 275 ? -15.582 -16.474 26.887 1.00 84.19 275 LYS A N 1
ATOM 2175 C CA . LYS A 1 275 ? -16.054 -16.827 28.236 1.00 84.19 275 LYS A CA 1
ATOM 2176 C C . LYS A 1 275 ? -17.544 -17.147 28.243 1.00 84.19 275 LYS A C 1
ATOM 2178 O O . LYS A 1 275 ? -17.929 -18.153 28.830 1.00 84.19 275 LYS A O 1
ATOM 2183 N N . PHE A 1 276 ? -18.361 -16.345 27.563 1.00 78.56 276 PHE A N 1
ATOM 2184 C CA . PHE A 1 276 ? -19.801 -16.578 27.455 1.00 78.56 276 PHE A CA 1
ATOM 2185 C C . PHE A 1 276 ? -20.128 -17.891 26.727 1.00 78.56 276 PHE A C 1
ATOM 2187 O O . PHE A 1 276 ? -20.985 -18.656 27.170 1.00 78.56 276 PHE A O 1
ATOM 2194 N N . GLN A 1 277 ? -19.416 -18.196 25.637 1.00 74.88 277 GLN A N 1
ATOM 2195 C CA . GLN A 1 277 ? -19.569 -19.465 24.917 1.00 74.88 277 GLN A CA 1
ATOM 2196 C C . GLN A 1 277 ? -19.137 -20.669 25.768 1.00 74.88 277 GLN A C 1
ATOM 2198 O O . GLN A 1 277 ? -19.783 -21.716 25.725 1.00 74.88 277 GLN A O 1
ATOM 2203 N N . ALA A 1 278 ? -18.090 -20.518 26.584 1.00 75.62 278 ALA A N 1
ATOM 2204 C CA . ALA A 1 278 ? -17.612 -21.565 27.482 1.00 75.62 278 ALA A CA 1
ATOM 2205 C C . ALA A 1 278 ? -18.567 -21.831 28.660 1.00 75.62 278 ALA A C 1
ATOM 2207 O O . ALA A 1 278 ? -18.699 -22.976 29.093 1.00 75.62 278 ALA A O 1
ATOM 2208 N N . THR A 1 279 ? -19.251 -20.806 29.183 1.00 79.69 279 THR A N 1
ATOM 2209 C CA . THR A 1 279 ? -20.182 -20.959 30.314 1.00 79.69 279 THR A CA 1
ATOM 2210 C C . THR A 1 279 ? -21.578 -21.419 29.900 1.00 79.69 279 THR A C 1
ATOM 2212 O O . THR A 1 279 ? -22.303 -21.966 30.736 1.00 79.69 279 THR A O 1
ATOM 2215 N N . HIS A 1 280 ? -21.970 -21.249 28.632 1.00 73.38 280 HIS A N 1
ATOM 2216 C CA . HIS A 1 280 ? -23.304 -21.606 28.130 1.00 73.38 280 HIS A CA 1
ATOM 2217 C C . HIS A 1 280 ? -23.273 -22.444 26.834 1.00 73.38 280 HIS A C 1
ATOM 2219 O O . HIS A 1 280 ? -23.857 -22.045 25.824 1.00 73.38 280 HIS A O 1
ATOM 2225 N N . PRO A 1 281 ? -22.682 -23.658 26.855 1.00 64.44 281 PRO A N 1
ATOM 2226 C CA . PRO A 1 281 ? -22.521 -24.492 25.657 1.00 64.44 281 PRO A CA 1
ATOM 2227 C C . PRO A 1 281 ? -23.844 -25.003 25.053 1.00 64.44 281 PRO A C 1
ATOM 2229 O O . PRO A 1 281 ? -23.861 -25.471 23.919 1.00 64.44 281 PRO A O 1
ATOM 2232 N N . TYR A 1 282 ? -24.963 -24.906 25.782 1.00 59.09 282 TYR A N 1
ATOM 2233 C CA . TYR A 1 282 ? -26.273 -25.430 25.369 1.00 59.09 282 TYR A CA 1
ATOM 2234 C C . TYR A 1 282 ? -27.210 -24.398 24.722 1.00 59.09 282 TYR A C 1
ATOM 2236 O O . TYR A 1 282 ? -28.328 -24.748 24.356 1.00 59.09 282 TYR A O 1
ATOM 2244 N N . PHE A 1 283 ? -26.793 -23.138 24.546 1.00 56.03 283 PHE A N 1
ATOM 2245 C CA . PHE A 1 283 ? -27.658 -22.115 23.932 1.00 56.03 283 PHE A CA 1
ATOM 2246 C C . PHE A 1 283 ? -27.738 -22.201 22.392 1.00 56.03 283 PHE A C 1
ATOM 2248 O O . PHE A 1 283 ? -28.487 -21.451 21.770 1.00 56.03 283 PHE A O 1
ATOM 2255 N N . ILE A 1 284 ? -27.017 -23.142 21.767 1.00 55.31 284 ILE A N 1
ATOM 2256 C CA . ILE A 1 284 ? -27.108 -23.451 20.331 1.00 55.31 284 ILE A CA 1
ATOM 2257 C C . ILE A 1 284 ? -27.887 -24.758 20.136 1.00 55.31 284 ILE A C 1
ATOM 2259 O O . ILE A 1 284 ? -27.326 -25.757 19.712 1.00 55.31 284 ILE A O 1
ATOM 2263 N N . LEU A 1 285 ? -29.174 -24.792 20.481 1.00 54.50 285 LEU A N 1
ATOM 2264 C CA . LEU A 1 285 ? -30.113 -25.809 19.988 1.00 54.50 285 LEU A CA 1
ATOM 2265 C C . LEU A 1 285 ? -31.536 -25.394 20.355 1.00 54.50 285 LEU A C 1
ATOM 2267 O O . LEU A 1 285 ? -31.969 -25.566 21.488 1.00 54.50 285 LEU A O 1
ATOM 2271 N N . THR A 1 286 ? -32.241 -24.810 19.388 1.00 47.41 286 THR A N 1
ATOM 2272 C CA . THR A 1 286 ? -33.658 -25.066 19.061 1.00 47.41 286 THR A CA 1
ATOM 2273 C C . THR A 1 286 ? -34.111 -24.035 18.024 1.00 47.41 286 THR A C 1
ATOM 2275 O O . THR A 1 286 ? -34.746 -23.036 18.338 1.00 47.41 286 THR A O 1
ATOM 2278 N N . GLN A 1 287 ? -33.820 -24.288 16.744 1.00 47.53 287 GLN A N 1
ATOM 2279 C CA . GLN A 1 287 ? -34.848 -23.977 15.753 1.00 47.53 287 GLN A CA 1
ATOM 2280 C C . GLN A 1 287 ? -35.861 -25.123 15.829 1.00 47.53 287 GLN A C 1
ATOM 2282 O O . GLN A 1 287 ? -35.474 -26.269 15.582 1.00 47.53 287 GLN A O 1
ATOM 2287 N N . PRO A 1 288 ? -37.129 -24.877 16.198 1.00 47.50 288 PRO A N 1
ATOM 2288 C CA . PRO A 1 288 ? -38.150 -25.883 16.015 1.00 47.50 288 PRO A CA 1
ATOM 2289 C C . PRO A 1 288 ? -38.353 -26.030 14.509 1.00 47.50 288 PRO A C 1
ATOM 2291 O O . PRO A 1 288 ? -38.861 -25.131 13.840 1.00 47.50 288 PRO A O 1
ATOM 2294 N N . HIS A 1 289 ? -37.915 -27.170 13.983 1.00 48.62 289 HIS A N 1
ATOM 2295 C CA . HIS A 1 289 ? -38.311 -27.667 12.678 1.00 48.62 289 HIS A CA 1
ATOM 2296 C C . HIS A 1 289 ? -39.838 -27.835 12.710 1.00 48.62 289 HIS A C 1
ATOM 2298 O O . HIS A 1 289 ? -40.354 -28.845 13.196 1.00 48.62 289 HIS A O 1
ATOM 2304 N N . LEU A 1 290 ? -40.560 -26.800 12.269 1.00 46.38 290 LEU A N 1
ATOM 2305 C CA . LEU A 1 290 ? -42.003 -26.822 12.053 1.00 46.38 290 LEU A CA 1
ATOM 2306 C C . LEU A 1 290 ? -42.293 -27.907 11.019 1.00 46.38 290 LEU A C 1
ATOM 2308 O O . LEU A 1 290 ? -42.153 -27.730 9.812 1.00 46.38 290 LEU A O 1
ATOM 2312 N N . SER A 1 291 ? -42.617 -29.076 11.549 1.00 50.28 291 SER A N 1
ATOM 2313 C CA . SER A 1 291 ? -43.063 -30.230 10.796 1.00 50.28 291 SER A CA 1
ATOM 2314 C C . SER A 1 291 ? -44.495 -29.931 10.378 1.00 50.28 291 SER A C 1
ATOM 2316 O O . SER A 1 291 ? -45.394 -29.914 11.216 1.00 50.28 291 SER A O 1
ATOM 2318 N N . HIS A 1 292 ? -44.689 -29.634 9.094 1.00 51.12 292 HIS A N 1
ATOM 2319 C CA . HIS A 1 292 ? -46.005 -29.651 8.471 1.00 51.12 292 HIS A CA 1
ATOM 2320 C C . HIS A 1 292 ? -46.598 -31.051 8.654 1.00 51.12 292 HIS A C 1
ATOM 2322 O O . HIS A 1 292 ? -46.092 -32.025 8.099 1.00 51.12 292 HIS A O 1
ATOM 2328 N N . GLN A 1 293 ? -47.652 -31.141 9.457 1.00 54.75 293 GLN A N 1
ATOM 2329 C CA . GLN A 1 293 ? -48.509 -32.310 9.547 1.00 54.75 293 GLN A CA 1
ATOM 2330 C C . GLN A 1 293 ? -49.901 -31.852 9.119 1.00 54.75 293 GLN A C 1
ATOM 2332 O O . GLN A 1 293 ? -50.612 -31.209 9.887 1.00 54.75 293 GLN A O 1
ATOM 2337 N N . ASP A 1 294 ? -50.246 -32.136 7.866 1.00 51.66 294 ASP A N 1
ATOM 2338 C CA . ASP A 1 294 ? -51.630 -32.114 7.404 1.00 51.66 294 ASP A CA 1
ATOM 2339 C C . ASP A 1 294 ? -52.341 -33.358 7.946 1.00 51.66 294 ASP A C 1
ATOM 2341 O O . ASP A 1 294 ? -51.838 -34.475 7.770 1.00 51.66 294 ASP A O 1
ATOM 2345 N N . PRO A 1 295 ? -53.540 -33.214 8.525 1.00 63.69 295 PRO A N 1
ATOM 2346 C CA . PRO A 1 295 ? -54.524 -34.270 8.501 1.00 63.69 295 PRO A CA 1
ATOM 2347 C C . PRO A 1 295 ? -55.676 -33.881 7.566 1.00 63.69 295 PRO A C 1
ATOM 2349 O O . PRO A 1 295 ? -56.369 -32.884 7.766 1.00 63.69 295 PRO A O 1
ATOM 2352 N N . SER A 1 296 ? -55.876 -34.742 6.567 1.00 55.44 296 SER A N 1
ATOM 2353 C CA . SER A 1 296 ? -57.135 -34.942 5.834 1.00 55.44 296 SER A CA 1
ATOM 2354 C C . SER A 1 296 ? -58.317 -35.108 6.812 1.00 55.44 296 SER A C 1
ATOM 2356 O O . SER A 1 296 ? -58.110 -35.482 7.974 1.00 55.44 296 SER A O 1
ATOM 2358 N N . PRO A 1 297 ? -59.562 -34.865 6.376 1.00 67.44 297 PRO A N 1
ATOM 2359 C CA . PRO A 1 297 ? -60.245 -35.778 5.450 1.00 67.44 297 PRO A CA 1
ATOM 2360 C C . PRO A 1 297 ? -60.440 -35.192 4.057 1.00 67.44 297 PRO A C 1
ATOM 2362 O O . PRO A 1 297 ? -61.072 -34.121 3.939 1.00 67.44 297 PRO A O 1
#

Nearest PDB structures (foldseek):
  6taq-assembly1_A  TM=7.851E-01  e=1.228E-03  Drosophila melanogaster
  6tap-assembly1_C  TM=7.556E-01  e=1.948E-03  Drosophila melanogaster
  6s7x-assembly1_B  TM=4.757E-01  e=4.635E-04  Drosophila melanogaster
  7r24-assembly1_A  TM=4.237E-01  e=3.254E-03  Rattus norvegicus
  6bht-assembly1_D  TM=3.958E-01  e=4.929E-02  Human immunodeficiency virus type 1 (NEW YORK-5 ISOLATE)

Mean predicted aligned error: 19.31 Å

Organism: NCBI:txid1234261

pLDDT: mean 73.76, std 23.72, range [31.73, 97.38]

InterPro domains:
  IPR005162 Retrotransposon-derived protein PEG10, N-terminal capsid-like domain [PF03732] (144-233)

Radius of gyration: 36.35 Å; Cα con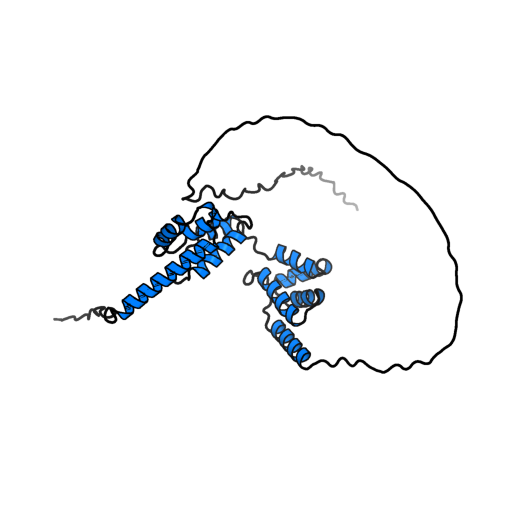tacts (8 Å, |Δi|>4): 160; chains: 1; bounding box: 127×85×106 Å